Protein AF-0000000074023009 (afdb_homodimer)

Organism: NCBI:txid1655543

Sequence (234 aa):
MTGYLTTHVLDTARGCPAEGMQIDLFRTSGQDRTLLKTVTTNDDGRTDAQILPSDEFEIGTYELVFHAGEYLDRTGTPPESPRFLDIIPIRFGMSEAQHYHVPLLISPFSYSTYRGSMTGYLTTHVLDTARGCPAEGMQIDLFRTSGQDRTLLKTVTTNDDGRTDAQILPSDEFEIGTYELVFHAGEYLDRTGTPPESPRFLDIIPIRFGMSEAQHYHVPLLISPFSYSTYRGS

Structure (mmCIF, N/CA/C/O backbone):
data_AF-0000000074023009-model_v1
#
loop_
_entity.id
_entity.type
_entity.pdbx_description
1 polymer '5-hydroxyisourate hydrolase'
#
loop_
_atom_site.group_PDB
_atom_site.id
_atom_site.type_symbol
_atom_site.label_atom_id
_atom_site.label_alt_id
_atom_site.label_comp_id
_atom_site.label_asym_id
_atom_site.label_entity_id
_atom_site.label_seq_id
_atom_site.pdbx_PDB_ins_code
_atom_site.Cartn_x
_atom_site.Cartn_y
_atom_site.Cartn_z
_atom_site.occupancy
_atom_site.B_iso_or_equiv
_atom_site.auth_seq_id
_atom_site.auth_comp_id
_atom_site.auth_asym_id
_atom_site.auth_atom_id
_atom_site.pdbx_PDB_model_num
ATOM 1 N N . MET A 1 1 ? 6.547 26.25 9.25 1 69.25 1 MET A N 1
ATOM 2 C CA . MET A 1 1 ? 5.227 25.859 8.766 1 69.25 1 MET A CA 1
ATOM 3 C C . MET A 1 1 ? 4.648 24.734 9.617 1 69.25 1 MET A C 1
ATOM 5 O O . MET A 1 1 ? 5.395 23.984 10.25 1 69.25 1 MET A O 1
ATOM 9 N N . THR A 1 2 ? 3.432 24.75 10.031 1 89.94 2 THR A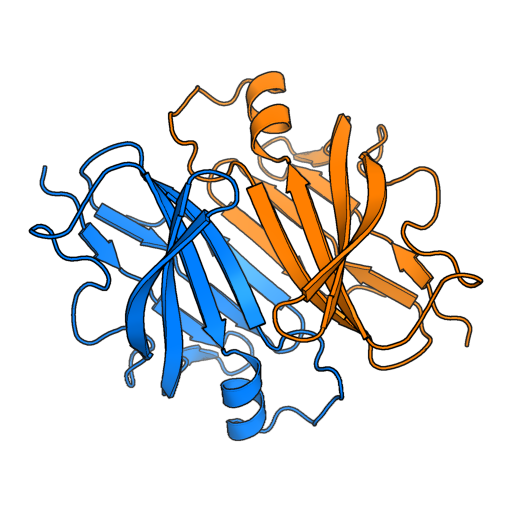 N 1
ATOM 10 C CA . THR A 1 2 ? 2.785 23.828 10.945 1 89.94 2 THR A CA 1
ATOM 11 C C . THR A 1 2 ? 2.422 22.531 10.234 1 89.94 2 THR A C 1
ATOM 13 O O . THR A 1 2 ? 1.978 22.547 9.086 1 89.94 2 THR A O 1
ATOM 16 N N . GLY A 1 3 ? 2.881 21.406 10.852 1 95.06 3 GLY A N 1
ATOM 17 C CA . GLY A 1 3 ? 2.635 20.094 10.25 1 95.06 3 GLY A CA 1
ATOM 18 C C . GLY A 1 3 ? 1.235 19.578 10.516 1 95.06 3 GLY A C 1
ATOM 19 O O . GLY A 1 3 ? 0.69 19.766 11.609 1 95.06 3 GLY A O 1
ATOM 20 N N . TYR A 1 4 ? 0.618 19.031 9.484 1 97.56 4 TYR A N 1
ATOM 21 C CA . TYR A 1 4 ? -0.635 18.297 9.648 1 97.56 4 TYR A CA 1
ATOM 22 C C . TYR A 1 4 ? -0.794 17.25 8.555 1 97.56 4 TYR A C 1
ATOM 24 O O . TYR A 1 4 ? -0.045 17.234 7.578 1 97.56 4 TYR A O 1
ATOM 32 N N . LEU A 1 5 ? -1.754 16.359 8.766 1 98.31 5 LEU A N 1
ATOM 33 C CA . LEU A 1 5 ? -1.963 15.242 7.852 1 98.31 5 LEU A CA 1
ATOM 34 C C . LEU A 1 5 ? -3.416 15.172 7.395 1 98.31 5 LEU A C 1
ATOM 36 O O . LEU A 1 5 ? -4.332 15.297 8.211 1 98.31 5 LEU A O 1
ATOM 40 N N . THR A 1 6 ? -3.617 15.023 6.074 1 98.31 6 THR A N 1
ATOM 41 C CA . THR A 1 6 ? -4.941 14.797 5.512 1 98.31 6 THR A CA 1
ATOM 42 C C . THR A 1 6 ? -4.922 13.625 4.535 1 98.31 6 THR A C 1
ATOM 44 O O . THR A 1 6 ? -3.854 13.141 4.16 1 98.31 6 THR A O 1
ATOM 47 N N . THR A 1 7 ? -6.086 13.156 4.23 1 98.38 7 THR A N 1
ATOM 48 C CA . THR A 1 7 ? -6.25 12.117 3.221 1 98.38 7 THR A CA 1
ATOM 49 C C . THR A 1 7 ? -7.512 12.359 2.396 1 98.38 7 THR A C 1
ATOM 51 O O . THR A 1 7 ? -8.32 13.227 2.73 1 98.38 7 THR A O 1
ATOM 54 N N . HIS A 1 8 ? -7.57 11.672 1.304 1 98.56 8 HIS A N 1
ATOM 55 C CA . HIS A 1 8 ? -8.68 11.641 0.359 1 98.56 8 HIS A CA 1
ATOM 56 C C . HIS A 1 8 ? -8.789 10.281 -0.327 1 98.56 8 HIS A C 1
ATOM 58 O O . HIS A 1 8 ? -7.785 9.75 -0.817 1 98.56 8 HIS A O 1
ATOM 64 N N . VAL A 1 9 ? -9.977 9.719 -0.249 1 98.88 9 VAL A N 1
ATOM 65 C CA . VAL A 1 9 ? -10.164 8.438 -0.923 1 98.88 9 VAL A CA 1
ATOM 66 C C . VAL A 1 9 ? -11.078 8.617 -2.129 1 98.88 9 VAL A C 1
ATOM 68 O O . VAL A 1 9 ? -12.219 9.07 -1.986 1 98.88 9 VAL A O 1
ATOM 71 N N . LEU A 1 10 ? -10.586 8.281 -3.27 1 98.88 10 LEU A N 1
ATOM 72 C CA . LEU A 1 10 ? -11.352 8.312 -4.508 1 98.88 10 LEU A CA 1
ATOM 73 C C . LEU A 1 10 ? -11.547 6.906 -5.066 1 98.88 10 LEU A C 1
ATOM 75 O O . LEU A 1 10 ? -10.586 6.152 -5.203 1 98.88 10 LEU A O 1
ATOM 79 N N . ASP A 1 11 ? -12.758 6.543 -5.344 1 98.75 11 ASP A N 1
ATOM 80 C CA . ASP A 1 11 ? -13.086 5.316 -6.062 1 98.75 11 ASP A CA 1
ATOM 81 C C . ASP A 1 11 ? -13.039 5.531 -7.57 1 98.75 11 ASP A C 1
ATOM 83 O O . ASP A 1 11 ? -13.977 6.062 -8.164 1 98.75 11 ASP A O 1
ATOM 87 N N . THR A 1 12 ? -12.008 5.078 -8.141 1 98.5 12 THR A N 1
ATOM 88 C CA . THR A 1 12 ? -11.773 5.371 -9.555 1 98.5 12 THR A CA 1
ATOM 89 C C . THR A 1 12 ? -12.625 4.465 -10.438 1 98.5 12 THR A C 1
ATOM 91 O O . THR A 1 12 ? -12.883 4.785 -11.602 1 98.5 12 THR A O 1
ATOM 94 N N . ALA A 1 13 ? -13.047 3.305 -9.977 1 97.75 13 ALA A N 1
ATOM 95 C CA . ALA A 1 13 ? -13.922 2.42 -10.727 1 97.75 13 ALA A CA 1
ATOM 96 C C . ALA A 1 13 ? -15.328 3.016 -10.859 1 97.75 13 ALA A C 1
ATOM 98 O O . ALA A 1 13 ? -15.992 2.844 -11.883 1 97.75 13 ALA A O 1
ATOM 99 N N . ARG A 1 14 ? -15.703 3.74 -9.875 1 97.5 14 ARG A N 1
ATOM 100 C CA . ARG A 1 14 ? -17.047 4.32 -9.859 1 97.5 14 ARG A CA 1
ATOM 101 C C . ARG A 1 14 ? -17 5.797 -10.234 1 97.5 14 ARG A C 1
ATOM 103 O O . ARG A 1 14 ? -18.047 6.418 -10.445 1 97.5 14 ARG A O 1
ATOM 110 N N . GLY A 1 15 ? -15.852 6.395 -10.266 1 98.12 15 GLY A N 1
ATOM 111 C CA . GLY A 1 15 ? -15.688 7.793 -10.633 1 98.12 15 GLY A CA 1
ATOM 112 C C . GLY A 1 15 ? -16.203 8.758 -9.578 1 98.12 15 GLY A C 1
ATOM 113 O O . GLY A 1 15 ? -16.734 9.812 -9.906 1 98.12 15 GLY A O 1
ATOM 114 N N . CYS A 1 16 ? -16 8.336 -8.297 1 98.56 16 CYS A N 1
ATOM 115 C CA . CYS A 1 16 ? -16.531 9.18 -7.234 1 98.56 16 CYS A CA 1
ATOM 116 C C . CYS A 1 16 ? -15.719 9.039 -5.957 1 98.56 16 CYS A C 1
ATOM 118 O O . CYS A 1 16 ? -14.938 8.094 -5.816 1 98.56 16 CYS A O 1
ATOM 120 N N . PRO A 1 17 ? -15.875 10.023 -4.992 1 98.75 17 PRO A N 1
ATOM 121 C CA . PRO A 1 17 ? -15.25 9.852 -3.678 1 98.75 17 PRO A CA 1
ATOM 122 C C . PRO A 1 17 ? -15.773 8.625 -2.932 1 98.75 17 PRO A C 1
ATOM 124 O O . PRO A 1 17 ? -16.938 8.258 -3.082 1 98.75 17 PRO A O 1
ATOM 127 N N . ALA A 1 18 ? -14.969 7.973 -2.221 1 98.81 18 ALA A N 1
ATOM 128 C CA . ALA A 1 18 ? -15.367 6.836 -1.396 1 98.81 18 ALA A CA 1
ATOM 129 C C . ALA A 1 18 ? -15.938 7.301 -0.058 1 98.81 18 ALA A C 1
ATOM 131 O O . ALA A 1 18 ? -15.188 7.594 0.874 1 98.81 18 ALA A O 1
ATOM 132 N N . GLU A 1 19 ? -17.188 7.367 0.068 1 98.56 19 GLU A N 1
ATOM 133 C CA . GLU A 1 19 ? -17.875 7.75 1.298 1 98.56 19 GLU A CA 1
ATOM 134 C C . GLU A 1 19 ? -18.016 6.566 2.248 1 98.56 19 GLU A C 1
ATOM 136 O O . GLU A 1 19 ? -18.344 5.457 1.823 1 98.56 19 GLU A O 1
ATOM 141 N N . GLY A 1 20 ? -17.734 6.781 3.494 1 98.5 20 GLY A N 1
ATOM 142 C CA . GLY A 1 20 ? -18.062 5.801 4.516 1 98.5 20 GLY A CA 1
ATOM 143 C C . GLY A 1 20 ? -16.969 4.762 4.719 1 98.5 20 GLY A C 1
ATOM 144 O O . GLY A 1 20 ? -17.25 3.662 5.211 1 98.5 20 GLY A O 1
ATOM 145 N N . MET A 1 21 ? -15.859 5.004 4.285 1 98.75 21 MET A N 1
ATOM 146 C CA . MET A 1 21 ? -14.758 4.074 4.523 1 98.75 21 MET A CA 1
ATOM 147 C C . MET A 1 21 ? -14.078 4.375 5.852 1 98.75 21 MET A C 1
ATOM 149 O O . MET A 1 21 ? -13.672 5.512 6.105 1 98.75 21 MET A O 1
ATOM 153 N N . GLN A 1 22 ? -13.914 3.389 6.664 1 98.81 22 GLN A N 1
ATOM 154 C CA . GLN A 1 22 ? -13.141 3.514 7.898 1 98.81 22 GLN A CA 1
ATOM 155 C C . GLN A 1 22 ? -11.641 3.564 7.605 1 98.81 22 GLN A C 1
ATOM 157 O O . GLN A 1 22 ? -11.141 2.816 6.762 1 98.81 22 GLN A O 1
ATOM 162 N N . ILE A 1 23 ? -10.953 4.438 8.32 1 98.81 23 ILE A N 1
ATOM 163 C CA . ILE A 1 23 ? -9.508 4.598 8.234 1 98.81 23 ILE A CA 1
ATOM 164 C C . ILE A 1 23 ? -8.914 4.668 9.641 1 98.81 23 ILE A C 1
ATOM 166 O O . ILE A 1 23 ? -9.406 5.414 10.492 1 98.81 23 ILE A O 1
ATOM 170 N N . ASP A 1 24 ? -7.91 3.906 9.898 1 98.75 24 ASP A N 1
ATOM 171 C CA . ASP A 1 24 ? -7.141 3.996 11.133 1 98.75 24 ASP A CA 1
ATOM 172 C C . ASP A 1 24 ? -5.773 4.629 10.891 1 98.75 24 ASP A C 1
ATOM 174 O O . ASP A 1 24 ? -5.102 4.301 9.906 1 98.75 24 ASP A O 1
ATOM 178 N N . LEU A 1 25 ? -5.414 5.508 11.742 1 98.69 25 LEU A N 1
ATOM 179 C CA . LEU A 1 25 ? -4.074 6.086 11.734 1 98.69 25 LEU A CA 1
ATOM 180 C C . LEU A 1 25 ? -3.23 5.523 12.875 1 98.69 25 LEU A C 1
ATOM 182 O O . LEU A 1 25 ? -3.623 5.605 14.039 1 98.69 25 LEU A O 1
ATOM 186 N N . PHE A 1 26 ? -2.107 4.98 12.5 1 98.5 26 PHE A N 1
ATOM 187 C CA . PHE A 1 26 ? -1.146 4.484 13.477 1 98.5 26 PHE A CA 1
ATOM 188 C C . PHE A 1 26 ? 0.152 5.277 13.406 1 98.5 26 PHE A C 1
ATOM 190 O O . PHE A 1 26 ? 0.547 5.746 12.336 1 98.5 26 PHE A O 1
ATOM 197 N N . ARG A 1 27 ? 0.766 5.445 14.5 1 98.19 27 ARG A N 1
ATOM 198 C CA . ARG A 1 27 ? 2.189 5.766 14.555 1 98.19 27 ARG A CA 1
ATOM 199 C C . ARG A 1 27 ? 3.027 4.504 14.742 1 98.19 27 ARG A C 1
ATOM 201 O O . ARG A 1 27 ? 2.664 3.621 15.523 1 98.19 27 ARG A O 1
ATOM 208 N N . THR A 1 28 ? 4.098 4.434 13.984 1 96.38 28 THR A N 1
ATOM 209 C CA . THR A 1 28 ? 4.898 3.219 14.047 1 96.38 28 THR A CA 1
ATOM 210 C C . THR A 1 28 ? 6.316 3.529 14.516 1 96.38 28 THR A C 1
ATOM 212 O O . THR A 1 28 ? 6.879 4.57 14.164 1 96.38 28 THR A O 1
ATOM 215 N N . SER A 1 29 ? 6.852 2.705 15.344 1 91.62 29 SER A N 1
ATOM 216 C CA . SER A 1 29 ? 8.242 2.697 15.773 1 91.62 29 SER A CA 1
ATOM 217 C C . SER A 1 29 ? 8.812 1.282 15.773 1 91.62 29 SER A C 1
ATOM 219 O O . SER A 1 29 ? 8.508 0.485 16.672 1 91.62 29 SER A O 1
ATOM 221 N N . GLY A 1 30 ? 9.586 1.029 14.805 1 81.12 30 GLY A N 1
ATOM 222 C CA . GLY A 1 30 ? 10.008 -0.355 14.656 1 81.12 30 GLY A CA 1
ATOM 223 C C . GLY A 1 30 ? 8.844 -1.31 14.461 1 81.12 30 GLY A C 1
ATOM 224 O O . GLY A 1 30 ? 8.055 -1.147 13.523 1 81.12 30 GLY A O 1
ATOM 225 N N . GLN A 1 31 ? 8.727 -2.238 15.359 1 80.38 31 GLN A N 1
ATOM 226 C CA . GLN A 1 31 ? 7.656 -3.227 15.273 1 80.38 31 GLN A CA 1
ATOM 227 C C . GLN A 1 31 ? 6.434 -2.791 16.078 1 80.38 31 GLN A C 1
ATOM 229 O O . GLN A 1 31 ? 5.371 -3.408 15.984 1 80.38 31 GLN A O 1
ATOM 234 N N . ASP A 1 32 ? 6.605 -1.697 16.766 1 91.81 32 ASP A N 1
ATOM 235 C CA . ASP A 1 32 ? 5.516 -1.214 17.609 1 91.81 32 ASP A CA 1
ATOM 236 C C . ASP A 1 32 ? 4.609 -0.255 16.844 1 91.81 32 ASP A C 1
ATOM 238 O O . ASP A 1 32 ? 5.086 0.521 16.016 1 91.81 32 ASP A O 1
ATOM 242 N N . ARG A 1 33 ? 3.379 -0.406 17.109 1 94.62 33 ARG A N 1
ATOM 243 C CA . ARG A 1 33 ? 2.395 0.5 16.516 1 94.62 33 ARG A CA 1
ATOM 244 C C . ARG A 1 33 ? 1.42 1.004 17.578 1 94.62 33 ARG A C 1
ATOM 246 O O . ARG A 1 33 ? 1.029 0.256 18.469 1 94.62 33 ARG A O 1
ATOM 253 N N . THR A 1 34 ? 1.062 2.299 17.469 1 97.06 34 THR A N 1
ATOM 254 C CA . THR A 1 34 ? 0.084 2.934 18.344 1 97.06 34 THR A CA 1
ATOM 255 C C . THR A 1 34 ? -1.056 3.543 17.531 1 97.06 34 THR A C 1
ATOM 257 O O . THR A 1 34 ? -0.818 4.332 16.609 1 97.06 34 THR A O 1
ATOM 260 N N . LEU A 1 35 ? -2.285 3.166 17.891 1 98 35 LEU A N 1
ATOM 261 C CA . LEU A 1 35 ? -3.455 3.758 17.25 1 98 35 LEU A CA 1
ATOM 262 C C . LEU A 1 35 ? -3.668 5.191 17.734 1 98 35 LEU A C 1
ATOM 264 O O . LEU A 1 35 ? -3.781 5.438 18.938 1 98 35 LEU A O 1
ATOM 268 N N . LEU A 1 36 ? -3.723 6.094 16.828 1 97.81 36 LEU A N 1
ATOM 269 C CA . LEU A 1 36 ? -3.904 7.496 17.188 1 97.81 36 LEU A CA 1
ATOM 270 C C . LEU A 1 36 ? -5.355 7.926 16.984 1 97.81 36 LEU A C 1
ATOM 272 O O . LEU A 1 36 ? -5.898 8.68 17.797 1 97.81 36 LEU A O 1
ATOM 276 N N . LYS A 1 37 ? -5.836 7.484 15.844 1 97.38 37 LYS A N 1
ATOM 277 C CA . LYS A 1 37 ? -7.152 7.973 15.453 1 97.38 37 LYS A CA 1
ATOM 278 C C . LYS A 1 37 ? -7.852 6.984 14.523 1 97.38 37 LYS A C 1
ATOM 280 O O . LYS A 1 37 ? -7.199 6.297 13.734 1 97.38 37 LYS A O 1
ATOM 285 N N . THR A 1 38 ? -9.156 6.824 14.633 1 98.5 38 THR A N 1
ATOM 286 C CA . THR A 1 38 ? -10.031 6.176 13.664 1 98.5 38 THR A CA 1
ATOM 287 C C . THR A 1 38 ? -11.047 7.168 13.102 1 98.5 38 THR A C 1
ATOM 289 O O . THR A 1 38 ? -11.703 7.887 13.859 1 98.5 38 THR A O 1
ATOM 292 N N . VAL A 1 39 ? -11.117 7.242 11.812 1 98.44 39 VAL A N 1
ATOM 293 C CA . VAL A 1 39 ? -12.023 8.18 11.164 1 98.44 39 VAL A CA 1
ATOM 294 C C . VAL A 1 39 ? -12.805 7.473 10.055 1 98.44 39 VAL A C 1
ATOM 296 O O . VAL A 1 39 ? -12.531 6.312 9.742 1 98.44 39 VAL A O 1
ATOM 299 N N . THR A 1 40 ? -13.797 8.125 9.5 1 98.62 40 THR A N 1
ATOM 300 C CA . THR A 1 40 ? -14.586 7.664 8.359 1 98.62 40 THR A CA 1
ATOM 301 C C . THR A 1 40 ? -14.695 8.75 7.297 1 98.62 40 THR A C 1
ATOM 303 O O . THR A 1 40 ? -14.906 9.922 7.617 1 98.62 40 THR A O 1
ATOM 306 N N . THR A 1 41 ? -14.516 8.367 6.062 1 98.75 41 THR A N 1
ATOM 307 C CA . THR A 1 41 ? -14.594 9.352 4.988 1 98.75 41 THR A CA 1
ATOM 308 C C . THR A 1 41 ? -16.016 9.875 4.84 1 98.75 41 THR A C 1
ATOM 310 O O . THR A 1 41 ? -16.984 9.125 4.98 1 98.75 41 THR A O 1
ATOM 313 N N . ASN A 1 42 ? -16.125 11.172 4.551 1 98.56 42 ASN A N 1
ATOM 314 C CA . ASN A 1 42 ? -17.422 11.797 4.301 1 98.56 42 ASN A CA 1
ATOM 315 C C . ASN A 1 42 ? -17.812 11.703 2.828 1 98.56 42 ASN A C 1
ATOM 317 O O . ASN A 1 42 ? -17.25 10.906 2.08 1 98.56 42 ASN A O 1
ATOM 321 N N . ASP A 1 43 ? -18.797 12.461 2.4 1 98.06 43 ASP A N 1
ATOM 322 C CA . ASP A 1 43 ? -19.344 12.344 1.053 1 98.06 43 ASP A CA 1
ATOM 323 C C . ASP A 1 43 ? -18.375 12.914 0.017 1 98.06 43 ASP A C 1
ATOM 325 O O . ASP A 1 43 ? -18.578 12.734 -1.188 1 98.06 43 ASP A O 1
ATOM 329 N N . ASP A 1 44 ? -17.312 13.57 0.457 1 98.31 44 ASP A N 1
ATOM 330 C CA . ASP A 1 44 ? -16.25 14.039 -0.429 1 98.31 44 ASP A CA 1
ATOM 331 C C . ASP A 1 44 ? -15.055 13.094 -0.396 1 98.31 44 ASP A C 1
ATOM 333 O O . ASP A 1 44 ? -13.969 13.453 -0.85 1 98.31 44 ASP A O 1
ATOM 337 N N . GLY A 1 45 ? -15.211 11.953 0.242 1 98.69 45 GLY A N 1
ATOM 338 C CA . GLY A 1 45 ? -14.109 11.016 0.357 1 98.69 45 GLY A CA 1
ATOM 339 C C . GLY A 1 45 ? -12.992 11.516 1.258 1 98.69 45 GLY A C 1
ATOM 340 O O . GLY A 1 45 ? -11.867 11 1.209 1 98.69 45 GLY A O 1
ATOM 341 N N . ARG A 1 46 ? -13.25 12.57 1.965 1 98.44 46 ARG A N 1
ATOM 342 C CA . ARG A 1 46 ? -12.312 13.164 2.91 1 98.44 46 ARG A CA 1
ATOM 343 C C . ARG A 1 46 ? -12.766 12.938 4.348 1 98.44 46 ARG A C 1
ATOM 345 O O . ARG A 1 46 ? -13.766 12.266 4.59 1 98.44 46 ARG A O 1
ATOM 352 N N . THR A 1 47 ? -11.938 13.344 5.27 1 97.31 47 THR A N 1
ATOM 353 C CA . THR A 1 47 ? -12.344 13.375 6.668 1 97.31 47 THR A CA 1
ATOM 354 C C . THR A 1 47 ? -12.781 14.781 7.07 1 97.31 47 THR A C 1
ATOM 356 O O . THR A 1 47 ? -12.32 15.773 6.496 1 97.31 47 THR A O 1
ATOM 359 N N . ASP A 1 48 ? -13.633 14.852 8.086 1 95.5 48 ASP A N 1
ATOM 360 C CA . ASP A 1 48 ? -14.234 16.125 8.461 1 95.5 48 ASP A CA 1
ATOM 361 C C . ASP A 1 48 ? -13.188 17.078 9.062 1 95.5 48 ASP A C 1
ATOM 363 O O . ASP A 1 48 ? -13.391 18.281 9.102 1 95.5 48 ASP A O 1
ATOM 367 N N . ALA A 1 49 ? -12.18 16.531 9.586 1 94.75 49 ALA A N 1
ATOM 368 C CA . ALA A 1 49 ? -11.047 17.281 10.133 1 94.75 49 ALA A CA 1
ATOM 369 C C . ALA A 1 49 ? -9.719 16.625 9.727 1 94.75 49 ALA A C 1
ATOM 371 O O . ALA A 1 49 ? -9.695 15.516 9.211 1 94.75 49 ALA A O 1
ATOM 372 N N . GLN A 1 50 ? -8.688 17.438 9.898 1 95.44 50 GLN A N 1
ATOM 373 C CA . GLN A 1 50 ? -7.363 16.859 9.695 1 95.44 50 GLN A CA 1
ATOM 374 C C . GLN A 1 50 ? -7.203 15.562 10.492 1 95.44 50 GLN A C 1
ATOM 376 O O . GLN A 1 50 ? -7.566 15.508 11.672 1 95.44 50 GLN A O 1
ATOM 381 N N . ILE A 1 51 ? -6.668 14.57 9.805 1 96.31 51 ILE A N 1
ATOM 382 C CA . ILE A 1 51 ? -6.492 13.289 10.477 1 96.31 51 ILE A CA 1
ATOM 383 C C . ILE A 1 51 ? -5.508 13.438 11.633 1 96.31 51 ILE A C 1
ATOM 385 O O . ILE A 1 51 ? -5.699 12.852 12.703 1 96.31 51 ILE A O 1
ATOM 389 N N . LEU A 1 52 ? -4.469 14.117 11.344 1 97 52 LEU A N 1
ATOM 390 C CA . LEU A 1 52 ? -3.502 14.531 12.352 1 97 52 LEU A CA 1
ATOM 391 C C . LEU A 1 52 ? -3.334 16.047 12.352 1 97 52 LEU A C 1
ATOM 393 O O . LEU A 1 52 ? -2.557 16.594 11.562 1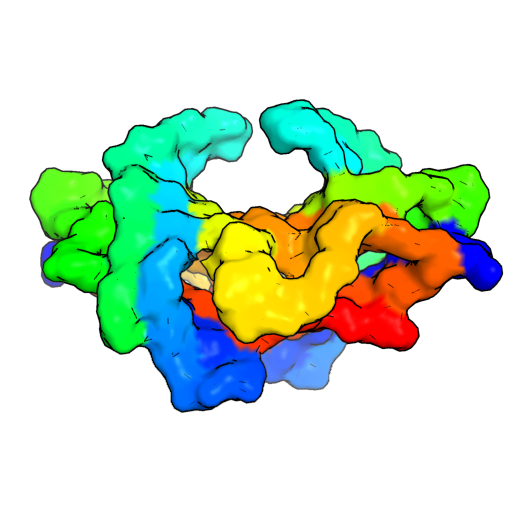 97 52 LEU A O 1
ATOM 397 N N . PRO A 1 53 ? -4.035 16.734 13.297 1 96.5 53 PRO A N 1
ATOM 398 C CA . PRO A 1 53 ? -3.965 18.203 13.328 1 96.5 53 PRO A CA 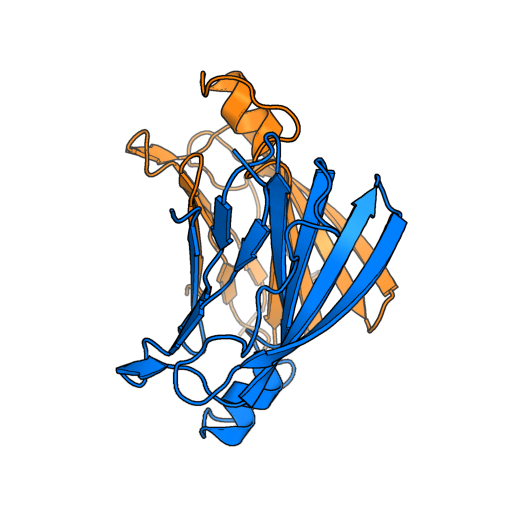1
ATOM 399 C C . PRO A 1 53 ? -2.625 18.719 13.852 1 96.5 53 PRO A C 1
ATOM 401 O O . PRO A 1 53 ? -1.837 17.938 14.406 1 96.5 53 PRO A O 1
ATOM 404 N N . SER A 1 54 ? -2.449 19.953 13.664 1 95.62 54 SER A N 1
ATOM 405 C CA . SER A 1 54 ? -1.164 20.594 13.93 1 95.62 54 SER A CA 1
ATOM 406 C C . SER A 1 54 ? -0.741 20.391 15.383 1 95.62 54 SER A C 1
ATOM 408 O O . SER A 1 54 ? 0.445 20.219 15.672 1 95.62 54 SER A O 1
ATOM 410 N N . ASP A 1 55 ? -1.622 20.453 16.25 1 95.25 55 ASP A N 1
ATOM 411 C CA . ASP A 1 55 ? -1.293 20.406 17.672 1 95.25 55 ASP A CA 1
ATOM 412 C C . ASP A 1 55 ? -0.958 18.984 18.109 1 95.25 55 ASP A C 1
ATOM 414 O O . ASP A 1 55 ? -0.44 18.766 19.219 1 95.25 55 ASP A O 1
ATOM 418 N N . GLU A 1 56 ? -1.188 17.984 17.281 1 96 56 GLU A N 1
ATOM 419 C CA . GLU A 1 56 ? -0.882 16.594 17.578 1 96 56 GLU A CA 1
ATOM 420 C C . GLU A 1 56 ? 0.216 16.062 16.656 1 96 56 GLU A C 1
ATOM 422 O O . GLU A 1 56 ? 0.687 14.938 16.828 1 96 56 GLU A O 1
ATOM 427 N N . PHE A 1 57 ? 0.562 16.891 15.727 1 96.69 57 PHE A N 1
ATOM 428 C CA . PHE A 1 57 ? 1.5 16.469 14.695 1 96.69 57 PHE A CA 1
ATOM 429 C C . PHE A 1 57 ? 2.889 16.25 15.281 1 96.69 57 PHE A C 1
ATOM 431 O O . PHE A 1 57 ? 3.373 17.062 16.062 1 96.69 57 PHE A O 1
ATOM 438 N N . GLU A 1 58 ? 3.566 15.156 14.906 1 96.56 58 GLU A N 1
ATOM 439 C CA . GLU A 1 58 ? 4.961 14.844 15.203 1 96.56 58 GLU A CA 1
ATOM 440 C C . GLU A 1 58 ? 5.652 14.203 14.008 1 96.56 58 GLU A C 1
ATOM 442 O O . GLU A 1 58 ? 5.051 13.398 13.289 1 96.56 58 GLU A O 1
ATOM 447 N N . ILE A 1 59 ? 6.848 14.602 13.828 1 97.38 59 ILE A N 1
ATOM 448 C CA . ILE A 1 59 ? 7.699 13.914 12.859 1 97.38 59 ILE A CA 1
ATOM 449 C C . ILE A 1 59 ? 7.777 12.43 13.211 1 97.38 59 ILE A C 1
ATOM 451 O O . ILE A 1 59 ? 7.895 12.07 14.391 1 97.38 59 ILE A O 1
ATOM 455 N N . GLY A 1 60 ? 7.707 11.547 12.203 1 97.69 60 GLY A N 1
ATOM 456 C CA . GLY A 1 60 ? 7.766 10.125 12.477 1 97.69 60 GLY A CA 1
ATOM 457 C C . GLY A 1 60 ? 7.215 9.273 11.344 1 97.69 60 GLY A C 1
ATOM 458 O O . GLY A 1 60 ? 7.004 9.773 10.234 1 97.69 60 GLY A O 1
ATOM 459 N N . THR A 1 61 ? 7.148 8.008 11.547 1 98.5 61 THR A N 1
ATOM 460 C CA . THR A 1 61 ? 6.578 7.051 10.602 1 98.5 61 THR A CA 1
ATOM 461 C C . THR A 1 61 ? 5.152 6.688 11 1 98.5 61 THR A C 1
ATOM 463 O O . THR A 1 61 ? 4.867 6.453 12.172 1 98.5 61 T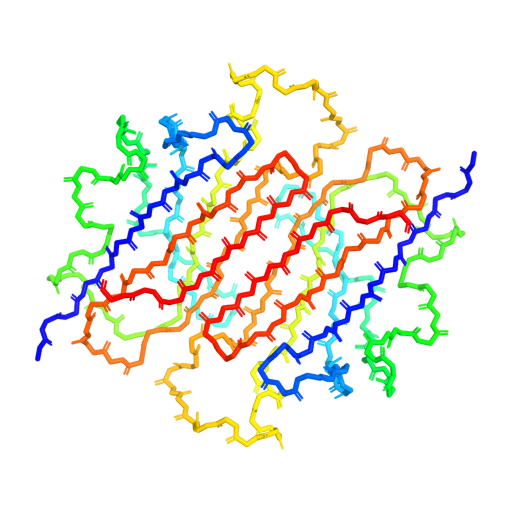HR A O 1
ATOM 466 N N . TYR A 1 62 ? 4.301 6.688 10.016 1 98.56 62 TYR A N 1
ATOM 467 C CA . TYR A 1 62 ? 2.873 6.477 10.219 1 98.56 62 TYR A CA 1
ATOM 468 C C . TYR A 1 62 ? 2.33 5.434 9.25 1 98.56 62 TYR A C 1
ATOM 470 O O . TYR A 1 62 ? 3.006 5.062 8.289 1 98.56 62 TYR A O 1
ATOM 478 N N . GLU A 1 63 ? 1.18 4.965 9.602 1 98.56 63 GLU A N 1
ATOM 479 C CA . GLU A 1 63 ? 0.439 4.07 8.719 1 98.56 63 GLU A CA 1
ATOM 480 C C . GLU A 1 63 ? -1.046 4.422 8.695 1 98.56 63 GLU A C 1
ATOM 482 O O . GLU A 1 63 ? -1.67 4.578 9.742 1 98.56 63 GLU A O 1
ATOM 487 N N . LEU A 1 64 ? -1.535 4.691 7.535 1 98.75 64 LEU A N 1
ATOM 488 C CA . LEU A 1 64 ? -2.979 4.699 7.32 1 98.75 64 LEU A CA 1
ATOM 489 C C . LEU A 1 64 ? -3.475 3.312 6.918 1 98.75 64 LEU A C 1
ATOM 491 O O . LEU A 1 64 ? -2.951 2.709 5.977 1 98.75 64 LEU A O 1
ATOM 495 N N . VAL A 1 65 ? -4.457 2.818 7.613 1 98.56 65 VAL A N 1
ATOM 496 C CA . VAL A 1 65 ? -5.074 1.538 7.285 1 98.56 65 VAL A CA 1
ATOM 497 C C . VAL A 1 65 ? -6.504 1.764 6.797 1 98.56 65 VAL A C 1
ATOM 499 O O . VAL A 1 65 ? -7.383 2.129 7.582 1 98.56 65 VAL A O 1
ATOM 502 N N . PHE A 1 66 ? -6.688 1.542 5.535 1 98.88 66 PHE A N 1
ATOM 503 C CA . PHE A 1 66 ? -7.992 1.725 4.906 1 98.88 66 PHE A CA 1
ATOM 504 C C . PHE A 1 66 ? -8.789 0.424 4.922 1 98.88 66 PHE A C 1
ATOM 506 O O . PHE A 1 66 ? -8.305 -0.608 4.449 1 98.88 66 PHE A O 1
ATOM 513 N N . HIS A 1 67 ? -9.945 0.462 5.445 1 98.62 67 HIS A N 1
ATOM 514 C CA . HIS A 1 67 ? -10.828 -0.699 5.438 1 98.62 67 HIS A CA 1
ATOM 515 C C . HIS A 1 67 ? -11.617 -0.783 4.137 1 98.62 67 HIS A C 1
ATOM 517 O O . HIS A 1 67 ? -12.828 -0.572 4.129 1 98.62 67 HIS A O 1
ATOM 523 N N . ALA A 1 68 ? -10.992 -1.186 3.102 1 98.69 68 ALA A N 1
ATOM 524 C CA . ALA A 1 68 ? -11.5 -1.16 1.732 1 98.69 68 ALA A CA 1
ATOM 525 C C . ALA A 1 68 ? -12.578 -2.215 1.528 1 98.69 68 ALA A C 1
ATOM 527 O O . ALA A 1 68 ? -13.547 -1.988 0.798 1 98.69 68 ALA A O 1
ATOM 528 N N . GLY A 1 69 ? -12.367 -3.338 2.139 1 98.12 69 GLY A N 1
ATOM 529 C CA . GLY A 1 69 ? -13.289 -4.445 1.941 1 98.12 69 GLY A CA 1
ATOM 530 C C . GLY A 1 69 ? -14.719 -4.098 2.295 1 98.12 69 GLY A C 1
ATOM 531 O O . GLY A 1 69 ? -15.641 -4.383 1.527 1 98.12 69 GLY A O 1
ATOM 532 N N . GLU A 1 70 ? -14.875 -3.547 3.451 1 97.44 70 GLU A N 1
ATOM 533 C CA . GLU A 1 70 ? -16.219 -3.154 3.885 1 97.44 70 GLU A CA 1
ATOM 534 C C . GLU A 1 70 ? -16.859 -2.189 2.891 1 97.44 70 GLU A C 1
ATOM 536 O O . GLU A 1 70 ? -18.047 -2.305 2.586 1 97.44 70 GLU A O 1
ATOM 541 N N . TYR A 1 71 ? -16.094 -1.272 2.426 1 98.44 71 TYR A N 1
ATOM 542 C CA . TYR A 1 71 ? -16.562 -0.302 1.447 1 98.44 71 TYR A CA 1
ATOM 543 C C . TYR A 1 71 ? -16.953 -0.987 0.142 1 98.44 71 TYR A C 1
ATOM 545 O O . TYR A 1 71 ? -18.016 -0.724 -0.414 1 98.44 71 TYR A O 1
ATOM 553 N N . LEU A 1 72 ? -16.109 -1.859 -0.35 1 98.12 72 LEU A N 1
ATOM 554 C CA . LEU A 1 72 ? -16.359 -2.561 -1.607 1 98.12 72 LEU A CA 1
ATOM 555 C C . LEU A 1 72 ? -17.578 -3.457 -1.504 1 98.12 72 LEU A C 1
ATOM 557 O O . LEU A 1 72 ? -18.344 -3.582 -2.463 1 98.12 72 LEU A O 1
ATOM 561 N N . ASP A 1 73 ? -17.766 -4.086 -0.349 1 97 73 ASP A N 1
ATOM 562 C CA . ASP A 1 73 ? -18.969 -4.867 -0.117 1 97 73 ASP A CA 1
ATOM 563 C C . ASP A 1 73 ? -20.219 -3.99 -0.224 1 97 73 ASP A C 1
ATOM 565 O O . ASP A 1 73 ? -21.188 -4.355 -0.896 1 97 73 ASP A O 1
ATOM 569 N N . ARG A 1 74 ? -20.141 -2.865 0.358 1 96.75 74 ARG A N 1
ATOM 570 C CA . ARG A 1 74 ? -21.297 -1.97 0.422 1 96.75 74 ARG A CA 1
ATOM 571 C C . ARG A 1 74 ? -21.625 -1.395 -0.953 1 96.75 74 ARG A C 1
ATOM 573 O O . ARG A 1 74 ? -22.781 -1.124 -1.261 1 96.75 74 ARG A O 1
ATOM 580 N N . THR A 1 75 ? -20.609 -1.29 -1.781 1 95.81 75 THR A N 1
ATOM 581 C CA . THR A 1 75 ? -20.828 -0.604 -3.051 1 95.81 75 THR A CA 1
ATOM 582 C C . THR A 1 75 ? -21.031 -1.608 -4.184 1 95.81 75 THR A C 1
ATOM 584 O O . THR A 1 75 ? -21.031 -1.235 -5.355 1 95.81 75 THR A O 1
ATOM 587 N N . GLY A 1 76 ? -21.047 -2.877 -3.893 1 94.19 76 GLY A N 1
ATOM 588 C CA . GLY A 1 76 ? -21.594 -3.842 -4.84 1 94.19 76 GLY A CA 1
ATOM 589 C C . GLY A 1 76 ? -20.516 -4.684 -5.504 1 94.19 76 GLY A C 1
ATOM 590 O O . GLY A 1 76 ? -20.797 -5.445 -6.43 1 94.19 76 GLY A O 1
ATOM 591 N N . THR A 1 77 ? -19.297 -4.523 -5.133 1 93.56 77 THR A N 1
ATOM 592 C CA . THR A 1 77 ? -18.281 -5.422 -5.645 1 93.56 77 THR A CA 1
ATOM 593 C C . THR A 1 77 ? -18.578 -6.867 -5.246 1 93.56 77 THR A C 1
ATOM 595 O O . THR A 1 77 ? -18.859 -7.148 -4.082 1 93.56 77 THR A O 1
ATOM 598 N N . PRO A 1 78 ? -18.531 -7.73 -6.234 1 94.88 78 PRO A N 1
ATOM 599 C CA . PRO A 1 78 ? -18.844 -9.125 -5.906 1 94.88 78 PRO A CA 1
ATOM 600 C C . PRO A 1 78 ? -17.969 -9.664 -4.77 1 94.88 78 PRO A C 1
ATOM 602 O O . PRO A 1 78 ? -16.781 -9.367 -4.699 1 94.88 78 PRO A O 1
ATOM 605 N N . PRO A 1 79 ? -18.594 -10.438 -4 1 91.5 79 PRO A N 1
ATOM 606 C CA . PRO A 1 79 ? -17.859 -10.945 -2.838 1 91.5 79 PRO A CA 1
ATOM 607 C C . PRO A 1 79 ? -16.734 -11.898 -3.223 1 91.5 79 PRO A C 1
ATOM 609 O O . PRO A 1 79 ? -16.844 -12.617 -4.219 1 91.5 79 PRO A O 1
ATOM 612 N N . GLU A 1 80 ? -15.758 -11.844 -2.561 1 94.56 80 GLU A N 1
ATOM 613 C CA . GLU A 1 80 ? -14.578 -12.703 -2.611 1 94.56 80 GLU A CA 1
ATOM 614 C C . GLU A 1 80 ? -14 -12.93 -1.218 1 94.56 80 GLU A C 1
ATOM 616 O O . GLU A 1 80 ? -13.953 -12.008 -0.401 1 94.56 80 GLU A O 1
ATOM 621 N N . SER A 1 81 ? -13.609 -14.219 -0.976 1 96.06 81 SER A N 1
ATOM 622 C CA . SER A 1 81 ? -13.07 -14.516 0.347 1 96.06 81 SER A CA 1
ATOM 623 C C . SER A 1 81 ? -11.852 -15.43 0.256 1 96.06 81 SER A C 1
ATOM 625 O O . SER A 1 81 ? -11.961 -16.578 -0.193 1 96.06 81 SER A O 1
ATOM 627 N N . PRO A 1 82 ? -10.742 -14.906 0.843 1 97.38 82 PRO A N 1
ATOM 628 C CA . PRO A 1 82 ? -10.547 -13.5 1.214 1 97.38 82 PRO A CA 1
ATOM 629 C C . PRO A 1 82 ? -10.602 -12.562 0.011 1 97.38 82 PRO A C 1
ATOM 631 O O . PRO A 1 82 ? -10.25 -12.953 -1.103 1 97.38 82 PRO A O 1
ATOM 634 N N . ARG A 1 83 ? -11.016 -11.359 0.232 1 97.5 83 ARG A N 1
ATOM 635 C CA . ARG A 1 83 ? -11.031 -10.32 -0.796 1 97.5 83 ARG A CA 1
ATOM 636 C C . ARG A 1 83 ? -9.609 -9.875 -1.14 1 97.5 83 ARG A C 1
ATOM 638 O O . ARG A 1 83 ? -8.781 -9.688 -0.248 1 97.5 83 ARG A O 1
ATOM 645 N N . PHE A 1 84 ? -9.375 -9.656 -2.443 1 98.38 84 PHE A N 1
ATOM 646 C CA . PHE A 1 84 ? -8.039 -9.219 -2.855 1 98.38 84 PHE A CA 1
ATOM 647 C C . PHE A 1 84 ? -7.637 -7.953 -2.119 1 98.38 84 PHE A C 1
ATOM 649 O O . PHE A 1 84 ? -6.531 -7.867 -1.578 1 98.38 84 PHE A O 1
ATOM 656 N N . LEU A 1 85 ? -8.492 -6.961 -2.1 1 98.62 85 LEU A N 1
ATOM 657 C CA . LEU A 1 85 ? -8.258 -5.754 -1.316 1 98.62 85 LEU A CA 1
ATOM 658 C C . LEU A 1 85 ? -9.266 -5.637 -0.183 1 98.62 85 LEU A C 1
ATOM 660 O O . LEU A 1 85 ? -10.398 -5.184 -0.397 1 98.62 85 LEU A O 1
ATOM 664 N N . ASP A 1 86 ? -8.898 -6.078 0.973 1 98.19 86 ASP A N 1
ATOM 665 C CA . ASP A 1 86 ? -9.711 -5.984 2.182 1 98.19 86 ASP A CA 1
ATOM 666 C C . ASP A 1 86 ? -9.203 -4.871 3.098 1 98.19 86 ASP A C 1
ATOM 668 O O . ASP A 1 86 ? -9.906 -3.885 3.328 1 98.19 86 ASP A O 1
ATOM 672 N N . ILE A 1 87 ? -7.984 -4.973 3.545 1 98.38 87 ILE A N 1
ATOM 673 C CA . ILE A 1 87 ? -7.273 -3.977 4.336 1 98.38 87 ILE A CA 1
ATOM 674 C C . ILE A 1 87 ? -6.078 -3.445 3.545 1 98.38 87 ILE A C 1
ATOM 676 O O . ILE A 1 87 ? -5.297 -4.223 2.994 1 98.38 87 ILE A O 1
ATOM 680 N N . ILE A 1 88 ? -6.008 -2.135 3.418 1 98.75 88 ILE A N 1
ATOM 681 C CA . ILE A 1 88 ? -4.922 -1.509 2.676 1 98.75 88 ILE A CA 1
ATOM 682 C C . ILE A 1 88 ? -4.074 -0.657 3.619 1 98.75 88 ILE A C 1
ATOM 684 O O . ILE A 1 88 ? -4.473 0.449 3.992 1 98.75 88 ILE A O 1
ATOM 688 N N . PRO A 1 89 ? -2.967 -1.138 4.023 1 98.5 89 PRO A N 1
ATOM 689 C CA . PRO A 1 89 ? -2.029 -0.303 4.777 1 98.5 89 PRO A CA 1
ATOM 690 C C . PRO A 1 89 ? -1.161 0.573 3.877 1 98.5 89 PRO A C 1
ATOM 692 O O . PRO A 1 89 ? -0.612 0.091 2.883 1 98.5 89 PRO A O 1
ATOM 695 N N . ILE A 1 90 ? -1.072 1.822 4.16 1 98.81 90 ILE A N 1
ATOM 696 C CA . ILE A 1 90 ? -0.137 2.756 3.543 1 98.81 90 ILE A CA 1
ATOM 697 C C . ILE A 1 90 ? 0.794 3.332 4.609 1 98.81 90 ILE A C 1
ATOM 699 O O . ILE A 1 90 ? 0.362 4.105 5.469 1 98.81 90 ILE A O 1
ATOM 703 N N . ARG A 1 91 ? 2.047 2.965 4.539 1 98.56 91 ARG A N 1
ATOM 704 C CA . ARG A 1 91 ? 3.047 3.453 5.48 1 98.56 91 ARG A CA 1
ATOM 705 C C . ARG A 1 91 ? 3.893 4.559 4.859 1 98.56 91 ARG A C 1
ATOM 707 O O . ARG A 1 91 ? 4.258 4.48 3.682 1 98.56 91 ARG A O 1
ATOM 714 N N . PHE A 1 92 ? 4.156 5.531 5.645 1 98.62 92 PHE A N 1
ATOM 715 C CA . PHE A 1 92 ? 4.906 6.664 5.117 1 98.62 92 PHE A CA 1
ATOM 716 C C . PHE A 1 92 ? 5.605 7.418 6.242 1 98.62 92 PHE A C 1
ATOM 718 O O . PHE A 1 92 ? 5.16 7.383 7.391 1 98.62 92 PHE A O 1
ATOM 725 N N . GLY A 1 93 ? 6.637 8.086 5.879 1 98.06 93 GLY A N 1
ATOM 726 C CA . GLY A 1 93 ? 7.359 8.938 6.812 1 98.06 93 GLY A CA 1
ATOM 727 C C . GLY A 1 93 ? 7.023 10.406 6.664 1 98.06 93 GLY A C 1
ATOM 728 O O . GLY A 1 93 ? 6.828 10.898 5.547 1 98.06 93 GLY A O 1
ATOM 729 N N . MET A 1 94 ? 6.934 11.078 7.715 1 97.69 94 MET A N 1
ATOM 730 C CA . MET A 1 94 ? 6.852 12.539 7.77 1 97.69 94 MET A CA 1
ATOM 731 C C . MET A 1 94 ? 8.109 13.133 8.406 1 97.69 94 MET A C 1
ATOM 733 O O . MET A 1 94 ? 8.328 12.984 9.609 1 97.69 94 MET A O 1
ATOM 737 N N . SER A 1 95 ? 8.875 13.812 7.559 1 97.31 95 SER A N 1
ATOM 738 C CA . SER A 1 95 ? 10.211 14.188 8.008 1 97.31 95 SER A CA 1
ATOM 739 C C . SER A 1 95 ? 10.273 15.664 8.383 1 97.31 95 SER A C 1
ATOM 741 O O . SER A 1 95 ? 11.258 16.125 8.961 1 97.31 95 SER A O 1
ATOM 743 N N . GLU A 1 96 ? 9.297 16.406 8.023 1 96.44 96 GLU A N 1
ATOM 744 C CA . GLU A 1 96 ? 9.211 17.844 8.328 1 96.44 96 GLU A CA 1
ATOM 745 C C . GLU A 1 96 ? 7.809 18.219 8.789 1 96.44 96 GLU A C 1
ATOM 747 O O . GLU A 1 96 ? 6.832 17.547 8.445 1 96.44 96 GLU A O 1
ATOM 752 N N . ALA A 1 97 ? 7.801 19.25 9.594 1 95.62 97 ALA A N 1
ATOM 753 C CA . ALA A 1 97 ? 6.504 19.766 10.008 1 95.62 97 ALA A CA 1
ATOM 754 C C . ALA A 1 97 ? 5.84 20.547 8.883 1 95.62 97 ALA A C 1
ATOM 756 O O . ALA A 1 97 ? 5.805 21.781 8.906 1 95.62 97 ALA A O 1
ATOM 757 N N . GLN A 1 98 ? 5.297 19.906 7.949 1 96.06 98 GLN A N 1
ATOM 758 C CA . GLN A 1 98 ? 4.582 20.484 6.816 1 96.06 98 GLN A CA 1
ATOM 759 C C . GLN A 1 98 ? 3.279 19.734 6.547 1 96.06 98 GLN A C 1
ATOM 761 O O . GLN A 1 98 ? 2.928 18.812 7.281 1 96.06 98 GLN A O 1
ATOM 766 N N . HIS A 1 99 ? 2.561 20.188 5.637 1 96.62 99 HIS A N 1
ATOM 767 C CA . HIS A 1 99 ? 1.332 19.5 5.254 1 96.62 99 HIS A CA 1
ATOM 768 C C . HIS A 1 99 ? 1.636 18.219 4.465 1 96.62 99 HIS A C 1
ATOM 770 O O . HIS A 1 99 ? 2.338 18.266 3.451 1 96.62 99 HIS A O 1
ATOM 776 N N . TYR A 1 100 ? 1.123 17.141 4.906 1 97.94 100 TYR A N 1
ATOM 777 C CA . TYR A 1 100 ? 1.14 15.883 4.18 1 97.94 100 TYR A CA 1
ATOM 778 C C . TYR A 1 100 ? -0.265 15.492 3.738 1 97.94 100 TYR A C 1
ATOM 780 O O . TYR A 1 100 ? -1.188 15.438 4.555 1 97.94 100 TYR A O 1
ATOM 788 N N . HIS A 1 101 ? -0.457 15.32 2.451 1 98.38 101 HIS A N 1
ATOM 789 C 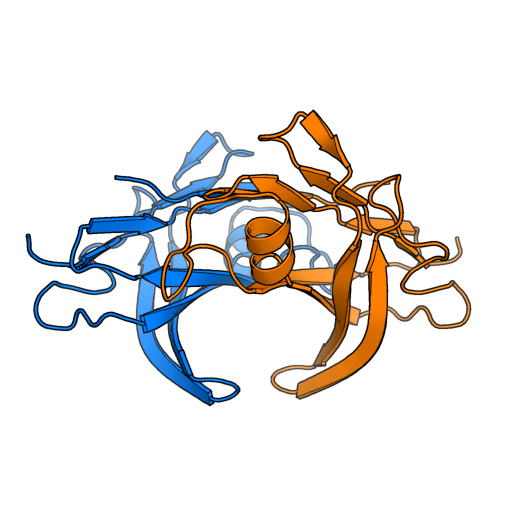CA . HIS A 1 101 ? -1.653 14.711 1.883 1 98.38 101 HIS A CA 1
ATOM 790 C C . HIS A 1 101 ? -1.35 13.328 1.308 1 98.38 101 HIS A C 1
ATOM 792 O O . HIS A 1 101 ? -0.538 13.203 0.389 1 98.38 101 HIS A O 1
ATOM 798 N N . VAL A 1 102 ? -1.914 12.281 1.892 1 98.81 102 VAL A N 1
ATOM 799 C CA . VAL A 1 102 ? -1.676 10.906 1.465 1 98.81 102 VAL A CA 1
ATOM 800 C C . VAL A 1 102 ? -2.992 10.258 1.036 1 98.81 102 VAL A C 1
ATOM 802 O O . VAL A 1 102 ? -3.693 9.664 1.854 1 98.81 102 VAL A O 1
ATOM 805 N N . PRO A 1 103 ? -3.311 10.328 -0.195 1 98.88 103 PRO A N 1
ATOM 806 C CA . PRO A 1 103 ? -4.602 9.828 -0.678 1 98.88 103 PRO A CA 1
ATOM 807 C C . PRO A 1 103 ? -4.559 8.352 -1.061 1 98.88 103 PRO A C 1
ATOM 809 O O . PRO A 1 103 ? -3.475 7.773 -1.18 1 98.88 103 PRO A O 1
ATOM 812 N N . LEU A 1 104 ? -5.711 7.801 -1.178 1 98.94 104 LEU A N 1
ATOM 813 C CA . LEU A 1 104 ? -5.93 6.484 -1.761 1 98.94 104 LEU A CA 1
ATOM 814 C C . LEU A 1 104 ? -6.824 6.574 -2.992 1 98.94 104 LEU A C 1
ATOM 816 O O . LEU A 1 104 ? -7.965 7.031 -2.902 1 98.94 104 LEU A O 1
ATOM 820 N N . LEU A 1 105 ? -6.316 6.262 -4.141 1 98.94 105 LEU A N 1
ATOM 821 C CA . LEU A 1 105 ? -7.121 5.996 -5.324 1 98.94 105 LEU A CA 1
ATOM 822 C C . LEU A 1 105 ? -7.371 4.5 -5.488 1 98.94 105 LEU A C 1
ATOM 824 O O . LEU A 1 105 ? -6.434 3.729 -5.699 1 98.94 105 LEU A O 1
ATOM 828 N N . ILE A 1 106 ? -8.641 4.133 -5.461 1 98.81 106 ILE A N 1
ATOM 829 C CA . ILE A 1 106 ? -8.883 2.701 -5.32 1 98.81 106 ILE A CA 1
ATOM 830 C C . ILE A 1 106 ? -9.852 2.23 -6.402 1 98.81 106 ILE A C 1
ATOM 832 O O . ILE A 1 106 ? -10.742 2.977 -6.812 1 98.81 106 ILE A O 1
ATOM 836 N N . SER A 1 107 ? -9.617 1.054 -6.91 1 98.31 107 SER A N 1
ATOM 837 C CA . SER A 1 107 ? -10.539 0.147 -7.59 1 98.31 107 SER A CA 1
ATOM 838 C C . SER A 1 107 ? -10.539 -1.229 -6.934 1 98.31 107 SER A C 1
ATOM 840 O O . SER A 1 107 ? -9.719 -1.511 -6.062 1 98.31 107 SER A O 1
ATOM 842 N N . PRO A 1 108 ? -11.461 -2.119 -7.32 1 97.5 108 PRO A N 1
ATOM 843 C CA . PRO A 1 108 ? -11.594 -3.375 -6.578 1 97.5 108 PRO A CA 1
ATOM 844 C C . PRO A 1 108 ? -10.305 -4.191 -6.562 1 97.5 108 PRO A C 1
ATOM 846 O O . PRO A 1 108 ? -10.055 -4.945 -5.617 1 97.5 108 PRO A O 1
ATOM 849 N N . PHE A 1 109 ? -9.406 -4 -7.633 1 98.12 109 PHE A N 1
ATOM 850 C CA . PHE A 1 109 ? -8.25 -4.875 -7.719 1 98.12 109 PHE A CA 1
ATOM 851 C C . PHE A 1 109 ? -6.973 -4.062 -7.91 1 98.12 109 PHE A C 1
ATOM 853 O O . PHE A 1 109 ? -5.953 -4.59 -8.367 1 98.12 109 PHE A O 1
ATOM 860 N N . SER A 1 110 ? -7.074 -2.768 -7.602 1 98.75 110 SER A N 1
ATOM 861 C CA . SER A 1 110 ? -5.895 -1.917 -7.73 1 98.75 110 SER A CA 1
ATOM 862 C C . SER A 1 110 ? -5.996 -0.696 -6.82 1 98.75 110 SER A C 1
ATOM 864 O O . SER A 1 110 ? -7.094 -0.292 -6.434 1 98.75 110 SER A O 1
ATOM 866 N N . TYR A 1 111 ? -4.84 -0.19 -6.504 1 98.94 111 TYR A N 1
ATOM 867 C CA . TYR A 1 111 ? -4.848 1.109 -5.84 1 98.94 111 TYR A CA 1
ATOM 868 C C . TYR A 1 111 ? -3.512 1.823 -6.027 1 98.94 111 TYR A C 1
ATOM 870 O O . TYR A 1 111 ? -2.531 1.216 -6.465 1 98.94 111 TYR A O 1
ATOM 878 N N . SER A 1 112 ? -3.525 3.145 -5.762 1 98.94 112 SER A N 1
ATOM 879 C CA . SER A 1 112 ? -2.324 3.973 -5.77 1 98.94 112 SER A CA 1
ATOM 880 C C . SER A 1 112 ? -2.377 5.035 -4.68 1 98.94 112 SER A C 1
ATOM 882 O O . SER A 1 112 ? -3.445 5.324 -4.137 1 98.94 112 SER A O 1
ATOM 884 N N . THR A 1 113 ? -1.285 5.492 -4.316 1 98.94 113 THR A N 1
ATOM 885 C CA . THR A 1 113 ? -1.109 6.578 -3.355 1 98.94 113 THR A CA 1
ATOM 886 C C . THR A 1 113 ? 0.108 7.422 -3.713 1 98.94 113 THR A C 1
ATOM 888 O O . THR A 1 113 ? 0.939 7.012 -4.527 1 98.94 113 THR A O 1
ATOM 891 N N . TYR A 1 114 ? 0.149 8.617 -3.18 1 98.81 114 TYR A N 1
ATOM 892 C CA . TYR A 1 114 ? 1.263 9.539 -3.395 1 98.81 114 TYR A CA 1
ATOM 893 C C . TYR A 1 114 ? 1.316 10.594 -2.299 1 98.81 114 TYR A C 1
ATOM 895 O O . TYR A 1 114 ? 0.36 10.758 -1.536 1 98.81 114 TYR A O 1
ATOM 903 N N . ARG A 1 115 ? 2.426 11.242 -2.23 1 98.44 115 ARG A N 1
ATOM 904 C CA . ARG A 1 115 ? 2.529 12.414 -1.372 1 98.44 115 ARG A CA 1
ATOM 905 C C . ARG A 1 115 ? 1.982 13.656 -2.072 1 98.44 115 ARG A C 1
ATOM 907 O O . ARG A 1 115 ? 2.6 14.164 -3.01 1 98.44 115 ARG A O 1
ATOM 914 N N . GLY A 1 116 ? 0.814 14.047 -1.533 1 93.88 116 GLY A N 1
ATOM 915 C CA . GLY A 1 116 ? 0.24 15.266 -2.074 1 93.88 116 GLY A CA 1
ATOM 916 C C . GLY A 1 116 ? 0.559 16.5 -1.244 1 93.88 116 GLY A C 1
ATOM 917 O O . GLY A 1 116 ? 1.24 16.406 -0.221 1 93.88 116 GLY A O 1
ATOM 918 N N . SER A 1 117 ? 0.251 17.781 -1.807 1 85.44 117 SER A N 1
ATOM 919 C CA . SER A 1 117 ? 0.459 19.047 -1.098 1 85.44 117 SER A CA 1
ATOM 920 C C . SER A 1 117 ? -0.866 19.656 -0.65 1 85.44 117 SER A C 1
ATOM 922 O O . SER A 1 117 ? -1.914 19.375 -1.231 1 85.44 117 SER A O 1
ATOM 924 N N . MET B 1 1 ? -6.738 -25.359 -11.531 1 69.25 1 MET B N 1
ATOM 925 C CA . MET B 1 1 ? -5.566 -24.562 -11.898 1 69.25 1 MET B CA 1
ATOM 926 C C . MET B 1 1 ? -4.66 -24.344 -10.695 1 69.25 1 MET B C 1
ATOM 928 O O . MET B 1 1 ? -5.117 -24.391 -9.547 1 69.25 1 MET B O 1
ATOM 932 N N . THR B 1 2 ? -3.381 -24.516 -10.758 1 89.75 2 THR B N 1
ATOM 933 C CA . THR B 1 2 ? -2.412 -24.484 -9.664 1 89.75 2 THR B CA 1
ATOM 934 C C . THR B 1 2 ? -2.107 -23.031 -9.273 1 89.75 2 THR B C 1
ATOM 936 O O . THR B 1 2 ? -1.976 -22.172 -10.133 1 89.75 2 THR B O 1
ATOM 939 N N . GLY B 1 3 ? -2.279 -22.781 -7.945 1 94.81 3 GLY B N 1
ATOM 940 C CA . GLY B 1 3 ? -2.047 -21.438 -7.445 1 94.81 3 GLY B CA 1
ATOM 941 C C . GLY B 1 3 ? -0.578 -21.125 -7.227 1 94.81 3 GLY B C 1
ATOM 942 O O . GLY B 1 3 ? 0.189 -22 -6.801 1 94.81 3 GLY B O 1
ATOM 943 N N . TYR B 1 4 ? -0.161 -19.953 -7.633 1 97.5 4 TYR B N 1
ATOM 944 C CA . TYR B 1 4 ? 1.163 -19.438 -7.301 1 97.5 4 TYR B CA 1
ATOM 945 C C . TYR B 1 4 ? 1.166 -17.906 -7.277 1 97.5 4 TYR B C 1
ATOM 947 O O . TYR B 1 4 ? 0.209 -17.266 -7.723 1 97.5 4 TYR B O 1
ATOM 955 N N . LEU B 1 5 ? 2.229 -17.344 -6.727 1 98.25 5 LEU B N 1
ATOM 956 C CA . LEU B 1 5 ? 2.33 -15.906 -6.547 1 98.25 5 LEU B CA 1
ATOM 957 C C . LEU B 1 5 ? 3.629 -15.375 -7.145 1 98.25 5 LEU B C 1
ATOM 959 O O . LEU B 1 5 ? 4.699 -15.945 -6.926 1 98.25 5 LEU B O 1
ATOM 963 N N . THR B 1 6 ? 3.521 -14.297 -7.934 1 98.31 6 THR B N 1
ATOM 964 C CA . THR B 1 6 ? 4.688 -13.594 -8.453 1 98.31 6 THR B CA 1
ATOM 965 C C . THR B 1 6 ? 4.559 -12.086 -8.227 1 98.31 6 THR B C 1
ATOM 967 O O . THR B 1 6 ? 3.488 -11.602 -7.855 1 98.31 6 THR B O 1
ATOM 970 N N . THR B 1 7 ? 5.652 -11.43 -8.367 1 98.38 7 THR B N 1
ATOM 971 C CA . THR B 1 7 ? 5.684 -9.969 -8.297 1 98.38 7 THR B CA 1
ATOM 972 C C . THR B 1 7 ? 6.672 -9.406 -9.312 1 98.38 7 THR B C 1
ATOM 974 O O . THR B 1 7 ? 7.445 -10.148 -9.922 1 98.38 7 THR B O 1
ATOM 977 N N . HIS B 1 8 ? 6.539 -8.125 -9.531 1 98.5 8 HIS B N 1
ATOM 978 C CA . HIS B 1 8 ? 7.387 -7.301 -10.383 1 98.5 8 HIS B CA 1
ATOM 979 C C . HIS B 1 8 ? 7.465 -5.871 -9.867 1 98.5 8 HIS B C 1
ATOM 981 O O . HIS B 1 8 ? 6.438 -5.258 -9.562 1 98.5 8 HIS B O 1
ATOM 987 N N . VAL B 1 9 ? 8.688 -5.422 -9.695 1 98.88 9 VAL B N 1
ATOM 988 C CA . VAL B 1 9 ? 8.836 -4.043 -9.242 1 98.88 9 VAL B CA 1
ATOM 989 C C . VAL B 1 9 ? 9.414 -3.189 -10.367 1 98.88 9 VAL B C 1
ATOM 991 O O . VAL B 1 9 ? 10.492 -3.48 -10.883 1 98.88 9 VAL B O 1
ATOM 994 N N . LEU B 1 10 ? 8.695 -2.189 -10.742 1 98.88 10 LEU B N 1
ATOM 995 C CA . LEU B 1 10 ? 9.133 -1.229 -11.75 1 98.88 10 LEU B CA 1
ATOM 996 C C . LEU B 1 10 ? 9.336 0.152 -11.133 1 98.88 10 LEU B C 1
ATOM 998 O O . LEU B 1 10 ? 8.453 0.665 -10.445 1 98.88 10 LEU B O 1
ATOM 1002 N N . ASP B 1 11 ? 10.469 0.737 -11.344 1 98.75 11 ASP B N 1
ATOM 1003 C CA . ASP B 1 11 ? 10.742 2.125 -10.984 1 98.75 11 ASP B CA 1
ATOM 1004 C C . ASP B 1 11 ? 10.305 3.074 -12.102 1 98.75 11 ASP B C 1
ATOM 1006 O O . ASP B 1 11 ? 11.008 3.24 -13.102 1 98.75 11 ASP B O 1
ATOM 1010 N N . THR B 1 12 ? 9.227 3.686 -11.883 1 98.5 12 THR B N 1
ATOM 1011 C CA . THR B 1 12 ? 8.633 4.492 -12.945 1 98.5 12 THR B CA 1
ATOM 1012 C C . THR B 1 12 ? 9.336 5.84 -13.055 1 98.5 12 THR B C 1
ATOM 1014 O O . THR B 1 12 ? 9.258 6.504 -14.094 1 98.5 12 THR B O 1
ATOM 1017 N N . ALA B 1 13 ? 9.977 6.328 -12.016 1 97.75 13 ALA B N 1
ATOM 1018 C CA . ALA B 1 13 ? 10.742 7.574 -12.07 1 97.75 13 ALA B CA 1
ATOM 1019 C C . ALA B 1 13 ? 12 7.41 -12.93 1 97.75 13 ALA B C 1
ATOM 1021 O O . ALA B 1 13 ? 12.406 8.344 -13.617 1 97.75 13 ALA B O 1
ATOM 1022 N N . ARG B 1 14 ? 12.516 6.242 -12.922 1 97.56 14 ARG B N 1
ATOM 1023 C CA . ARG B 1 14 ? 13.75 5.98 -13.664 1 97.56 14 ARG B CA 1
ATOM 1024 C C . ARG B 1 14 ? 13.453 5.246 -14.969 1 97.56 14 ARG B C 1
ATOM 1026 O O . ARG B 1 14 ? 14.344 5.098 -15.812 1 97.56 14 ARG B O 1
ATOM 1033 N N . GLY B 1 15 ? 12.273 4.727 -15.148 1 98.12 15 GLY B N 1
ATOM 1034 C CA . GLY B 1 15 ? 11.875 4.035 -16.359 1 98.12 15 GLY B CA 1
ATOM 1035 C C . GLY B 1 15 ? 12.516 2.668 -16.5 1 98.12 15 GLY B C 1
ATOM 1036 O O . GLY B 1 15 ? 12.828 2.244 -17.625 1 98.12 15 GLY B O 1
ATOM 1037 N N . CYS B 1 16 ? 12.68 1.999 -15.328 1 98.56 16 CYS B N 1
ATOM 1038 C CA . CYS B 1 16 ? 13.359 0.713 -15.391 1 98.56 16 CYS B CA 1
ATOM 1039 C C . CYS B 1 16 ? 12.898 -0.208 -14.266 1 98.56 16 CYS B C 1
ATOM 1041 O O . CYS B 1 16 ? 12.273 0.242 -13.312 1 98.56 16 CYS B O 1
ATOM 1043 N N . PRO B 1 17 ? 13.188 -1.552 -14.398 1 98.75 17 PRO B N 1
ATOM 1044 C CA . PRO B 1 17 ? 12.922 -2.461 -13.273 1 98.75 17 PRO B CA 1
ATOM 1045 C C . PRO B 1 17 ? 13.734 -2.115 -12.031 1 98.75 17 PRO B C 1
ATOM 1047 O O . PRO B 1 17 ? 14.867 -1.627 -12.141 1 98.75 17 PRO B O 1
ATOM 1050 N N . ALA B 1 18 ? 13.211 -2.273 -10.906 1 98.81 18 ALA B N 1
ATOM 1051 C CA . ALA B 1 18 ? 13.922 -2.057 -9.648 1 98.81 18 ALA B CA 1
ATOM 1052 C C . ALA B 1 18 ? 14.742 -3.283 -9.266 1 98.81 18 ALA B C 1
ATOM 1054 O O . ALA B 1 18 ? 14.211 -4.242 -8.703 1 98.81 18 ALA B O 1
ATOM 1055 N N . GLU B 1 19 ? 15.977 -3.285 -9.523 1 98.5 19 GLU B N 1
ATOM 1056 C CA . GLU B 1 19 ? 16.891 -4.367 -9.18 1 98.5 19 GLU B CA 1
ATOM 1057 C C . GLU B 1 19 ? 17.375 -4.242 -7.742 1 98.5 19 GLU B C 1
ATOM 1059 O O . GLU B 1 19 ? 17.703 -3.146 -7.285 1 98.5 19 GLU B O 1
ATOM 1064 N N . GLY B 1 20 ? 17.391 -5.324 -7.035 1 98.5 20 GLY B N 1
ATOM 1065 C CA . GLY B 1 20 ? 18.062 -5.375 -5.746 1 98.5 20 GLY B CA 1
ATOM 1066 C C . GLY B 1 20 ? 17.188 -4.93 -4.598 1 98.5 20 GLY B C 1
ATOM 1067 O O . GLY B 1 20 ? 17.672 -4.52 -3.549 1 98.5 20 GLY B O 1
ATOM 1068 N N . MET B 1 21 ? 15.977 -4.895 -4.781 1 98.75 21 MET B N 1
ATOM 1069 C CA . MET B 1 21 ? 15.07 -4.555 -3.688 1 98.75 21 MET B CA 1
ATOM 1070 C C . MET B 1 21 ? 14.703 -5.797 -2.883 1 98.75 21 MET B C 1
ATOM 1072 O O . MET B 1 21 ? 14.258 -6.797 -3.447 1 98.75 21 MET B O 1
ATOM 1076 N N . GLN B 1 22 ? 14.844 -5.73 -1.596 1 98.81 22 GLN B N 1
ATOM 1077 C CA . GLN B 1 22 ? 14.383 -6.793 -0.705 1 98.81 22 GLN B CA 1
ATOM 1078 C C . GLN B 1 22 ? 12.867 -6.777 -0.565 1 98.81 22 GLN B C 1
ATOM 1080 O O . GLN B 1 22 ? 12.258 -5.711 -0.444 1 98.81 22 GLN B O 1
ATOM 1085 N N . ILE B 1 23 ? 12.273 -7.965 -0.58 1 98.81 23 ILE B N 1
ATOM 1086 C CA . ILE B 1 23 ? 10.844 -8.164 -0.399 1 98.81 23 ILE B CA 1
ATOM 1087 C C . ILE B 1 23 ? 10.602 -9.297 0.594 1 98.81 23 ILE B C 1
ATOM 1089 O O . ILE B 1 23 ? 11.195 -10.375 0.478 1 98.81 23 ILE B O 1
ATOM 1093 N N . ASP B 1 24 ? 9.781 -9.07 1.557 1 98.69 24 ASP B N 1
ATOM 1094 C CA . ASP B 1 24 ? 9.328 -10.109 2.473 1 98.69 24 ASP B CA 1
ATOM 1095 C C . ASP B 1 24 ? 7.887 -10.508 2.186 1 98.69 24 ASP B C 1
ATOM 1097 O O . ASP B 1 24 ? 7.035 -9.648 1.948 1 98.69 24 ASP B O 1
ATOM 1101 N N . LEU B 1 25 ? 7.648 -11.781 2.193 1 98.69 25 LEU B N 1
ATOM 1102 C CA . LEU B 1 25 ? 6.293 -12.312 2.094 1 98.69 25 LEU B CA 1
ATOM 1103 C C . LEU B 1 25 ? 5.816 -12.844 3.439 1 98.69 25 LEU B C 1
ATOM 1105 O O . LEU B 1 25 ? 6.465 -13.703 4.035 1 98.69 25 LEU B O 1
ATOM 1109 N N . PHE B 1 26 ? 4.703 -12.312 3.859 1 98.5 26 PHE B N 1
ATOM 1110 C CA . PHE B 1 26 ? 4.066 -12.781 5.082 1 98.5 26 PHE B CA 1
ATOM 1111 C C . PHE B 1 26 ? 2.713 -13.414 4.781 1 98.5 26 PHE B C 1
ATOM 1113 O O . PHE B 1 26 ? 2.021 -13 3.85 1 98.5 26 PHE B O 1
ATOM 1120 N N . ARG B 1 27 ? 2.367 -14.391 5.512 1 98.25 27 ARG B N 1
ATOM 1121 C CA . ARG B 1 27 ? 0.973 -14.805 5.656 1 98.25 27 ARG B CA 1
ATOM 1122 C C . ARG B 1 27 ? 0.343 -14.172 6.895 1 98.25 27 ARG B C 1
ATOM 1124 O O . ARG B 1 27 ? 0.975 -14.094 7.949 1 98.25 27 ARG B O 1
ATOM 1131 N N . THR B 1 28 ? -0.864 -13.672 6.715 1 96.38 28 THR B N 1
ATOM 1132 C CA . THR B 1 28 ? -1.492 -12.977 7.832 1 96.38 28 THR B CA 1
ATOM 1133 C C . THR B 1 28 ? -2.777 -13.68 8.258 1 96.38 28 THR B C 1
ATOM 1135 O O . THR B 1 28 ? -3.514 -14.203 7.414 1 96.38 28 THR B O 1
ATOM 1138 N N . SER B 1 29 ? -3.008 -13.766 9.508 1 91.75 29 SER B N 1
ATOM 1139 C CA . SER B 1 29 ? -4.246 -14.227 10.133 1 91.75 29 SER B CA 1
ATOM 1140 C C . SER B 1 29 ? -4.645 -13.32 11.297 1 91.75 29 SER B C 1
ATOM 1142 O O . SER B 1 29 ? -4.051 -13.391 12.375 1 91.75 29 SER B O 1
ATOM 1144 N N . GLY B 1 30 ? -5.594 -12.531 11.039 1 81.25 30 GLY B N 1
ATOM 1145 C CA . GLY B 1 30 ? -5.883 -11.523 12.039 1 81.25 30 GLY B CA 1
ATOM 1146 C C . GLY B 1 30 ? -4.707 -10.602 12.32 1 81.25 30 GLY B C 1
ATOM 1147 O O . GLY B 1 30 ? -4.199 -9.945 11.406 1 81.25 30 GLY B O 1
ATOM 1148 N N . GLN B 1 31 ? -4.27 -10.602 13.555 1 80.5 31 GLN B N 1
ATOM 1149 C CA . GLN B 1 31 ? -3.154 -9.75 13.945 1 80.5 31 GLN B CA 1
ATOM 1150 C C . GLN B 1 31 ? -1.828 -10.5 13.852 1 80.5 31 GLN B C 1
ATOM 1152 O O . GLN B 1 31 ? -0.76 -9.891 13.969 1 80.5 31 GLN B O 1
ATOM 1157 N N . ASP B 1 32 ? -1.943 -11.766 13.562 1 91.75 32 ASP B N 1
ATOM 1158 C CA . ASP B 1 32 ? -0.74 -12.586 13.492 1 91.75 32 ASP B CA 1
ATOM 1159 C C . ASP B 1 32 ? -0.157 -12.594 12.078 1 91.75 32 ASP B C 1
ATOM 1161 O O . ASP B 1 32 ? -0.899 -12.562 11.102 1 91.75 32 ASP B O 1
ATOM 1165 N N . ARG B 1 33 ? 1.098 -12.562 12.055 1 94.62 33 ARG B N 1
ATOM 1166 C CA . ARG B 1 33 ? 1.806 -12.656 10.781 1 94.62 33 ARG B CA 1
ATOM 1167 C C . ARG B 1 33 ? 2.949 -13.664 10.867 1 94.62 33 ARG B C 1
ATOM 1169 O O . ARG B 1 33 ? 3.623 -13.758 11.891 1 94.62 33 ARG B O 1
ATOM 1176 N N . THR B 1 34 ? 3.139 -14.414 9.766 1 97.12 34 THR B N 1
ATOM 1177 C CA . THR B 1 34 ? 4.227 -15.375 9.641 1 97.12 34 THR B CA 1
ATOM 1178 C C . THR B 1 34 ? 5.066 -15.078 8.398 1 97.12 34 THR B C 1
ATOM 1180 O O . THR B 1 34 ? 4.531 -14.984 7.289 1 97.12 34 THR B O 1
ATOM 1183 N N . LEU B 1 35 ? 6.371 -14.961 8.617 1 98 35 LEU B N 1
ATOM 1184 C CA . LEU B 1 35 ? 7.285 -14.781 7.488 1 98 35 LEU B CA 1
ATOM 1185 C C . LEU B 1 35 ? 7.453 -16.078 6.707 1 98 35 LEU B C 1
ATOM 1187 O O . LEU B 1 35 ? 7.824 -17.109 7.277 1 98 35 LEU B O 1
ATOM 1191 N N . LEU B 1 36 ? 7.188 -16.031 5.465 1 97.81 36 LEU B N 1
ATOM 1192 C CA . LEU B 1 36 ? 7.297 -17.219 4.633 1 97.81 36 LEU B CA 1
ATOM 1193 C C . LEU B 1 36 ? 8.602 -17.219 3.842 1 97.81 36 LEU B C 1
ATOM 1195 O O . LEU B 1 36 ? 9.242 -18.266 3.686 1 97.81 36 LEU B O 1
ATOM 1199 N N . LYS B 1 37 ? 8.836 -16.047 3.305 1 97.38 37 LYS B N 1
ATOM 1200 C CA . LYS B 1 37 ? 9.961 -15.953 2.377 1 97.38 37 LYS B CA 1
ATOM 1201 C C . LYS B 1 37 ? 10.516 -14.531 2.318 1 97.38 37 LYS B C 1
ATOM 1203 O O . LYS B 1 37 ? 9.766 -13.562 2.467 1 97.38 37 LYS B O 1
ATOM 1208 N N . THR B 1 38 ? 11.812 -14.375 2.197 1 98.5 38 THR B N 1
ATOM 1209 C CA . THR B 1 38 ? 12.492 -13.133 1.828 1 98.5 38 THR B CA 1
ATOM 1210 C C . THR B 1 38 ? 13.227 -13.297 0.497 1 98.5 38 THR B C 1
ATOM 1212 O O . THR B 1 38 ? 13.961 -14.258 0.299 1 98.5 38 THR B O 1
ATOM 1215 N N . VAL B 1 39 ? 12.977 -12.383 -0.409 1 98.38 39 VAL B N 1
ATOM 1216 C CA . VAL B 1 39 ? 13.586 -12.453 -1.729 1 98.38 39 VAL B CA 1
ATOM 1217 C C . VAL B 1 39 ? 14.156 -11.086 -2.113 1 98.38 39 VAL B C 1
ATOM 1219 O O . VAL B 1 39 ? 13.938 -10.102 -1.405 1 98.38 39 VAL B O 1
ATOM 1222 N N . THR B 1 40 ? 14.898 -11.023 -3.193 1 98.56 40 THR B N 1
ATOM 1223 C CA . THR B 1 40 ? 15.438 -9.805 -3.777 1 98.56 40 THR B CA 1
ATOM 1224 C C . THR B 1 40 ? 15.164 -9.758 -5.281 1 98.56 40 THR B C 1
ATOM 1226 O O . THR B 1 40 ? 15.32 -10.766 -5.973 1 98.56 40 THR B O 1
ATOM 1229 N N . THR B 1 41 ? 14.742 -8.609 -5.746 1 98.69 41 THR B N 1
ATOM 1230 C CA . THR B 1 41 ? 14.453 -8.492 -7.172 1 98.69 41 THR B CA 1
ATOM 1231 C C . THR B 1 41 ? 15.734 -8.594 -7.992 1 98.69 41 THR B C 1
ATOM 1233 O O . THR B 1 41 ? 16.781 -8.086 -7.586 1 98.69 41 THR B O 1
ATOM 1236 N N . ASN B 1 42 ? 15.633 -9.242 -9.148 1 98.5 42 ASN B N 1
ATOM 1237 C CA . ASN B 1 42 ? 16.75 -9.352 -10.078 1 98.5 42 ASN B CA 1
ATOM 1238 C C . ASN B 1 42 ? 16.781 -8.18 -11.055 1 98.5 42 ASN B C 1
ATOM 1240 O O . ASN B 1 42 ? 16.156 -7.148 -10.812 1 98.5 42 ASN B O 1
ATOM 1244 N N . ASP B 1 43 ? 17.531 -8.273 -12.102 1 98.06 43 ASP B N 1
ATOM 1245 C CA . ASP B 1 43 ? 17.75 -7.16 -13.023 1 98.06 43 ASP B CA 1
ATOM 1246 C C . ASP B 1 43 ? 16.516 -6.895 -13.867 1 98.06 43 ASP B C 1
ATOM 1248 O O . ASP B 1 43 ? 16.438 -5.875 -14.555 1 98.06 43 ASP B O 1
ATOM 1252 N N . ASP B 1 44 ? 15.523 -7.77 -13.812 1 98.31 44 ASP B N 1
ATOM 1253 C CA . ASP B 1 44 ? 14.234 -7.555 -14.469 1 98.31 44 ASP B CA 1
ATOM 1254 C C . ASP B 1 44 ? 13.188 -7.066 -13.469 1 98.31 44 ASP B C 1
ATOM 1256 O O . ASP B 1 44 ? 11.992 -7.09 -13.758 1 98.31 44 ASP B O 1
ATOM 1260 N N . GLY B 1 45 ? 13.617 -6.738 -12.273 1 98.62 45 GLY B N 1
ATOM 1261 C CA . GLY B 1 45 ? 12.68 -6.301 -11.25 1 98.62 45 GLY B CA 1
ATOM 1262 C C . GLY B 1 45 ? 11.766 -7.41 -10.758 1 98.62 45 GLY B C 1
ATOM 1263 O O . GLY B 1 45 ? 10.734 -7.145 -10.141 1 98.62 45 GLY B O 1
ATOM 1264 N N . ARG B 1 46 ? 12.07 -8.617 -11.133 1 98.44 46 ARG B N 1
ATOM 1265 C CA . ARG B 1 46 ? 11.336 -9.812 -10.727 1 98.44 46 ARG B CA 1
ATOM 1266 C C . ARG B 1 46 ? 12.148 -10.656 -9.75 1 98.44 46 ARG B C 1
ATOM 1268 O O . ARG B 1 46 ? 13.242 -10.258 -9.336 1 98.44 46 ARG B O 1
ATOM 1275 N N . THR B 1 47 ? 11.539 -11.688 -9.258 1 97.19 47 THR B N 1
ATOM 1276 C CA . THR B 1 47 ? 12.266 -12.68 -8.477 1 97.19 47 THR B CA 1
ATOM 1277 C C . THR B 1 47 ? 12.641 -13.883 -9.344 1 97.19 47 THR B C 1
ATOM 1279 O O . THR B 1 47 ? 11.953 -14.18 -10.32 1 97.19 47 THR B O 1
ATOM 1282 N N . ASP B 1 48 ? 13.703 -14.57 -8.945 1 95.25 48 ASP B N 1
ATOM 1283 C CA . ASP B 1 48 ? 14.234 -15.648 -9.773 1 95.25 48 ASP B CA 1
ATOM 1284 C C . ASP B 1 48 ? 13.266 -16.828 -9.82 1 95.25 48 ASP B C 1
ATOM 1286 O O . ASP B 1 48 ? 13.32 -17.656 -10.742 1 95.25 48 ASP B O 1
ATOM 1290 N N . ALA B 1 49 ? 12.484 -16.969 -8.82 1 94.5 49 ALA B N 1
ATOM 1291 C CA . ALA B 1 49 ? 11.438 -17.984 -8.734 1 94.5 49 ALA B CA 1
ATOM 1292 C C . ALA B 1 49 ? 10.133 -17.391 -8.211 1 94.5 49 ALA B C 1
ATOM 1294 O O . ALA B 1 49 ? 10.109 -16.266 -7.727 1 94.5 49 ALA B O 1
ATOM 1295 N N . GLN B 1 50 ? 9.094 -18.188 -8.438 1 95.25 50 GLN B N 1
ATOM 1296 C CA . GLN B 1 50 ? 7.828 -17.781 -7.828 1 95.25 50 GLN B CA 1
ATOM 1297 C C . GLN B 1 50 ? 8 -17.5 -6.34 1 95.25 50 GLN B C 1
ATOM 1299 O O . GLN B 1 50 ? 8.633 -18.266 -5.625 1 95.25 50 GLN B O 1
ATOM 1304 N N . ILE B 1 51 ? 7.43 -16.375 -5.941 1 96.19 51 ILE B N 1
ATOM 1305 C CA . ILE B 1 51 ? 7.562 -16 -4.535 1 96.19 51 ILE B CA 1
ATOM 1306 C C . ILE B 1 51 ? 6.871 -17.047 -3.662 1 96.19 51 ILE B C 1
ATOM 1308 O O . ILE B 1 51 ? 7.367 -17.391 -2.59 1 96.19 51 ILE B O 1
ATOM 1312 N N . LEU B 1 52 ? 5.723 -17.406 -4.086 1 96.94 52 LEU B N 1
ATOM 1313 C CA . LEU B 1 52 ? 4.992 -18.531 -3.5 1 96.94 52 LEU B CA 1
ATOM 1314 C C . LEU B 1 52 ? 4.668 -19.578 -4.559 1 96.94 52 LEU B C 1
ATOM 1316 O O . LEU B 1 52 ? 3.668 -19.453 -5.273 1 96.94 52 LEU B O 1
ATOM 1320 N N . PRO B 1 53 ? 5.484 -20.656 -4.629 1 96.38 53 PRO B N 1
ATOM 1321 C CA . PRO B 1 53 ? 5.27 -21.688 -5.648 1 96.38 53 PRO B CA 1
ATOM 1322 C C . PRO B 1 53 ? 4.047 -22.547 -5.359 1 96.38 53 PRO B C 1
ATOM 1324 O O . PRO B 1 53 ? 3.504 -22.516 -4.254 1 96.38 53 PRO B O 1
ATOM 1327 N N . SER B 1 54 ? 3.693 -23.266 -6.332 1 95.5 54 SER B N 1
ATOM 1328 C CA . SER B 1 54 ? 2.449 -24.031 -6.309 1 95.5 54 SER B CA 1
ATOM 1329 C C . SER B 1 54 ? 2.418 -25 -5.129 1 95.5 54 SER B C 1
ATOM 1331 O O . SER B 1 54 ? 1.365 -25.219 -4.523 1 95.5 54 SER B O 1
ATOM 1333 N N . ASP B 1 55 ? 3.48 -25.594 -4.828 1 95.12 55 ASP B N 1
ATOM 1334 C CA . ASP B 1 55 ? 3.516 -26.625 -3.801 1 95.12 55 ASP B CA 1
ATOM 1335 C C . ASP B 1 55 ? 3.451 -26.016 -2.404 1 95.12 55 ASP B C 1
ATOM 1337 O O . ASP B 1 55 ? 3.24 -26.719 -1.418 1 95.12 55 ASP B O 1
ATOM 1341 N N . GLU B 1 56 ? 3.584 -24.719 -2.275 1 95.81 56 GLU B N 1
ATOM 1342 C CA . GLU B 1 56 ? 3.506 -24 -1.001 1 95.81 56 GLU B CA 1
ATOM 1343 C C . GLU B 1 56 ? 2.281 -23.094 -0.947 1 95.81 56 GLU B C 1
ATOM 1345 O O . GLU B 1 56 ? 1.989 -22.5 0.092 1 95.81 56 GLU B O 1
ATOM 1350 N N . PHE B 1 57 ? 1.631 -23.016 -2.061 1 96.62 57 PHE B N 1
ATOM 1351 C CA . PHE B 1 57 ? 0.519 -22.078 -2.203 1 96.62 57 PHE B CA 1
ATOM 1352 C C . PHE B 1 57 ? -0.658 -22.516 -1.332 1 96.62 57 PHE B C 1
ATOM 1354 O O . PHE B 1 57 ? -1.021 -23.688 -1.301 1 96.62 57 PHE B O 1
ATOM 1361 N N . GLU B 1 58 ? -1.274 -21.578 -0.599 1 96.5 58 GLU B N 1
ATOM 1362 C CA . GLU B 1 58 ? -2.514 -21.734 0.157 1 96.5 58 GLU B CA 1
ATOM 1363 C C . GLU B 1 58 ? -3.402 -20.5 0.021 1 96.5 58 GLU B C 1
ATOM 1365 O O . GLU B 1 58 ? -2.908 -19.375 0.002 1 96.5 58 GLU B O 1
ATOM 1370 N N . ILE B 1 59 ? -4.652 -20.766 -0.102 1 97.31 59 ILE B N 1
ATOM 1371 C CA . ILE B 1 59 ? -5.633 -19.688 -0.014 1 97.31 59 ILE B CA 1
ATOM 1372 C C . ILE B 1 59 ? -5.465 -18.938 1.309 1 97.31 59 ILE B C 1
ATOM 1374 O O . ILE B 1 59 ? -5.254 -19.562 2.354 1 97.31 59 ILE B O 1
ATOM 1378 N N . GLY B 1 60 ? -5.547 -17.609 1.282 1 97.69 60 GLY B N 1
ATOM 1379 C CA . GLY B 1 60 ? -5.383 -16.844 2.506 1 97.69 60 GLY B CA 1
ATOM 1380 C C . GLY B 1 60 ? -5.031 -15.383 2.256 1 97.69 60 GLY B C 1
ATOM 1381 O O . GLY B 1 60 ? -5.148 -14.898 1.13 1 97.69 60 GLY B O 1
ATOM 1382 N N . THR B 1 61 ? -4.781 -14.664 3.291 1 98.5 61 THR B N 1
ATOM 1383 C CA . THR B 1 61 ? -4.359 -13.273 3.236 1 98.5 61 THR B CA 1
ATOM 1384 C C . THR B 1 61 ? -2.846 -13.156 3.412 1 98.5 61 THR B C 1
ATOM 1386 O O . THR B 1 61 ? -2.264 -13.828 4.27 1 98.5 61 THR B O 1
ATOM 1389 N N . TYR B 1 62 ? -2.256 -12.359 2.58 1 98.56 62 TYR B N 1
ATOM 1390 C CA . TYR B 1 62 ? -0.805 -12.211 2.525 1 98.56 62 TYR B CA 1
ATOM 1391 C C . TYR B 1 62 ? -0.407 -10.734 2.527 1 98.56 62 TYR B C 1
ATOM 1393 O O . TYR B 1 62 ? -1.253 -9.859 2.346 1 98.56 62 TYR B O 1
ATOM 1401 N N . GLU B 1 63 ? 0.829 -10.555 2.805 1 98.56 63 GLU B N 1
ATOM 1402 C CA . GLU B 1 63 ? 1.427 -9.227 2.711 1 98.56 63 GLU B CA 1
ATOM 1403 C C . GLU B 1 63 ? 2.814 -9.289 2.078 1 98.56 63 GLU B C 1
ATOM 1405 O O . GLU B 1 63 ? 3.652 -10.094 2.486 1 98.56 63 GLU B O 1
ATOM 1410 N N . LEU B 1 64 ? 2.99 -8.57 1.021 1 98.75 64 LEU B N 1
ATOM 1411 C CA . LEU B 1 64 ? 4.328 -8.266 0.527 1 98.75 64 LEU B CA 1
ATOM 1412 C C . LEU B 1 64 ? 4.855 -6.98 1.154 1 98.75 64 LEU B C 1
ATOM 1414 O O . LEU B 1 64 ? 4.188 -5.945 1.119 1 98.75 64 LEU B O 1
ATOM 1418 N N . VAL B 1 65 ? 6.016 -7.039 1.722 1 98.56 65 VAL B N 1
ATOM 1419 C CA . VAL B 1 65 ? 6.668 -5.867 2.291 1 98.56 65 VAL B CA 1
ATOM 1420 C C . VAL B 1 65 ? 7.906 -5.512 1.465 1 98.56 65 VAL B C 1
ATOM 1422 O O . VAL B 1 65 ? 8.906 -6.234 1.488 1 98.56 65 VAL B O 1
ATOM 1425 N N . PHE B 1 66 ? 7.805 -4.426 0.77 1 98.88 66 PHE B N 1
ATOM 1426 C CA . PHE B 1 66 ? 8.891 -3.953 -0.083 1 98.88 66 PHE B CA 1
ATOM 1427 C C . PHE B 1 66 ? 9.797 -2.992 0.677 1 98.88 66 PHE B C 1
ATOM 1429 O O . PHE B 1 66 ? 9.328 -2.002 1.239 1 98.88 66 PHE B O 1
ATOM 1436 N N . HIS B 1 67 ? 11.031 -3.271 0.703 1 98.62 67 HIS B N 1
ATOM 1437 C CA . HIS B 1 67 ? 12.008 -2.385 1.329 1 98.62 67 HIS B CA 1
ATOM 1438 C C . HIS B 1 67 ? 12.469 -1.3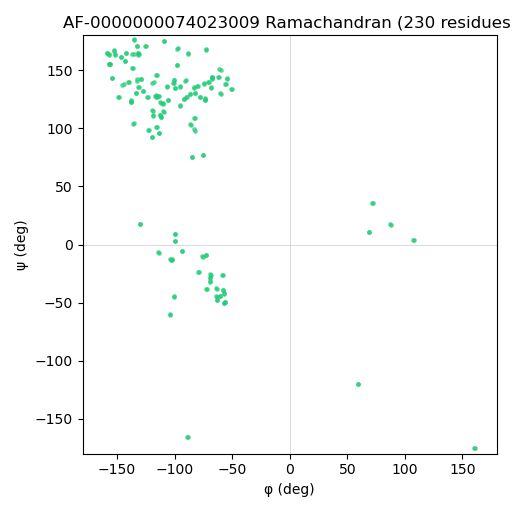01 0.361 1 98.62 67 HIS B C 1
ATOM 1440 O O . H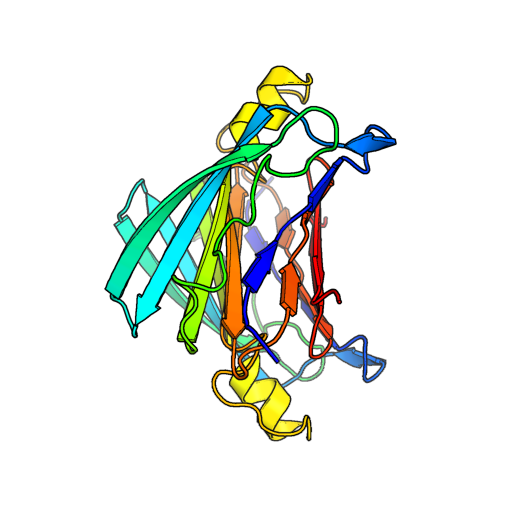IS B 1 67 ? 13.617 -1.309 -0.088 1 98.62 67 HIS B O 1
ATOM 1446 N N . ALA B 1 68 ? 11.656 -0.341 0.132 1 98.69 68 ALA B N 1
ATOM 1447 C CA . ALA B 1 68 ? 11.812 0.688 -0.894 1 98.69 68 ALA B CA 1
ATOM 1448 C C . ALA B 1 68 ? 12.922 1.667 -0.522 1 98.69 68 ALA B C 1
ATOM 1450 O O . ALA B 1 68 ? 13.656 2.145 -1.393 1 98.69 68 ALA B O 1
ATOM 1451 N N . GLY B 1 69 ? 12.992 1.966 0.736 1 98.12 69 GLY B N 1
ATOM 1452 C CA . GLY B 1 69 ? 13.953 2.957 1.189 1 98.12 69 GLY B CA 1
ATOM 1453 C C . GLY B 1 69 ? 15.383 2.617 0.814 1 98.12 69 GLY B C 1
ATOM 1454 O O . GLY B 1 69 ? 16.109 3.467 0.307 1 98.12 69 GLY B O 1
ATOM 1455 N N . GLU B 1 70 ? 15.742 1.422 1.12 1 97.44 70 GLU B N 1
ATOM 1456 C CA . GLU B 1 70 ? 17.094 0.983 0.791 1 97.44 70 GLU B CA 1
ATOM 1457 C C . GLU B 1 70 ? 17.375 1.117 -0.705 1 97.44 70 GLU B C 1
ATOM 1459 O O . GLU B 1 70 ? 18.453 1.541 -1.105 1 97.44 70 GLU B O 1
ATOM 1464 N N . TYR B 1 71 ? 16.422 0.755 -1.483 1 98.44 71 TYR B N 1
ATOM 1465 C CA . TYR B 1 71 ? 16.531 0.858 -2.934 1 98.44 71 TYR B CA 1
ATOM 1466 C C . TYR B 1 71 ? 16.672 2.312 -3.369 1 98.44 71 TYR B C 1
ATOM 1468 O O . TYR B 1 71 ? 17.531 2.65 -4.18 1 98.44 71 TYR B O 1
ATOM 1476 N N . LEU B 1 72 ? 15.836 3.162 -2.85 1 98.12 72 LEU B N 1
ATOM 1477 C CA . LEU B 1 72 ? 15.844 4.578 -3.205 1 98.12 72 LEU B CA 1
ATOM 1478 C C . LEU B 1 72 ? 17.156 5.242 -2.787 1 98.12 72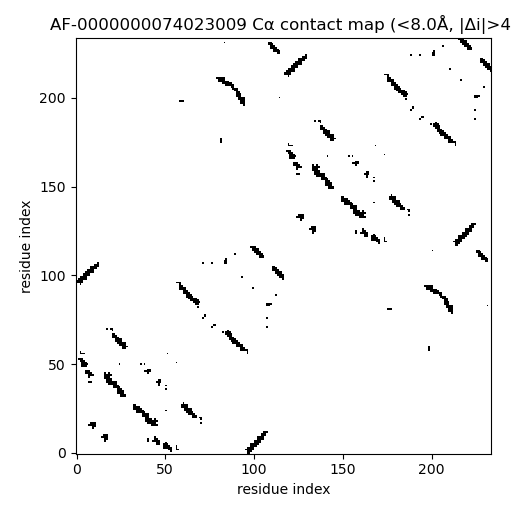 LEU B C 1
ATOM 1480 O O . LEU B 1 72 ? 17.672 6.105 -3.498 1 98.12 72 LEU B O 1
ATOM 1484 N N . ASP B 1 73 ? 17.672 4.844 -1.639 1 97 73 ASP B N 1
ATOM 1485 C CA . ASP B 1 73 ? 18.984 5.336 -1.216 1 97 73 ASP B CA 1
ATOM 1486 C C . ASP B 1 73 ? 20.062 4.949 -2.225 1 97 73 ASP B C 1
ATOM 1488 O O . ASP B 1 73 ? 20.875 5.789 -2.623 1 97 73 ASP B O 1
ATOM 1492 N N . ARG B 1 74 ? 20.016 3.764 -2.648 1 96.75 74 ARG B N 1
ATOM 1493 C CA . ARG B 1 74 ? 21.031 3.232 -3.541 1 96.75 74 ARG B CA 1
ATOM 1494 C C . ARG B 1 74 ? 20.953 3.877 -4.918 1 96.75 74 ARG B C 1
ATOM 1496 O O . ARG B 1 74 ? 21.969 4.039 -5.598 1 96.75 74 ARG B O 1
ATOM 1503 N N . THR B 1 75 ? 19.766 4.293 -5.281 1 95.88 75 THR B N 1
ATOM 1504 C CA . THR B 1 75 ? 19.578 4.781 -6.645 1 95.88 75 THR B CA 1
ATOM 1505 C C . THR B 1 75 ? 19.609 6.305 -6.684 1 95.88 75 THR B C 1
ATOM 1507 O O . THR B 1 75 ? 19.297 6.91 -7.711 1 95.88 75 THR B O 1
ATOM 1510 N N . GLY B 1 76 ? 19.844 6.949 -5.578 1 94.38 76 GLY B N 1
ATOM 1511 C CA . GLY B 1 76 ? 20.25 8.352 -5.609 1 94.38 76 GLY B CA 1
ATOM 1512 C C . GLY B 1 76 ? 19.141 9.289 -5.164 1 94.38 76 GLY B C 1
ATOM 1513 O O . GLY B 1 76 ? 19.266 10.508 -5.273 1 94.38 76 GLY B O 1
ATOM 1514 N N . THR B 1 77 ? 18.047 8.781 -4.758 1 93.62 77 THR B N 1
ATOM 1515 C CA . THR B 1 77 ? 17.016 9.648 -4.184 1 93.62 77 THR B CA 1
ATOM 1516 C C . THR B 1 77 ? 17.562 10.375 -2.951 1 93.62 77 THR B C 1
ATOM 1518 O O . THR B 1 77 ? 18.141 9.75 -2.066 1 93.62 77 THR B O 1
ATOM 1521 N N . PRO B 1 78 ? 17.375 11.672 -2.945 1 94.94 78 PRO B N 1
ATOM 1522 C CA . PRO B 1 78 ? 17.906 12.414 -1.795 1 94.94 78 PRO B CA 1
ATOM 1523 C C . PRO B 1 78 ? 17.406 11.859 -0.462 1 94.94 78 PRO B C 1
ATOM 1525 O O . PRO B 1 78 ? 16.234 11.477 -0.348 1 94.94 78 PRO B O 1
ATOM 1528 N N . PRO B 1 79 ? 18.281 11.891 0.443 1 91.69 79 PRO B N 1
ATOM 1529 C CA . PRO B 1 79 ? 17.906 11.32 1.738 1 91.69 79 PRO B CA 1
ATOM 1530 C C . PRO B 1 79 ? 16.828 12.125 2.457 1 91.69 79 PRO B C 1
ATOM 1532 O O . PRO B 1 79 ? 16.766 13.352 2.316 1 91.69 79 PRO B O 1
ATOM 1535 N N . GLU B 1 80 ? 16.031 11.508 3.092 1 94.69 80 GLU B N 1
ATOM 1536 C CA . GLU B 1 80 ? 14.969 12.008 3.963 1 94.69 80 GLU B CA 1
ATOM 1537 C C . GLU B 1 80 ? 14.758 11.086 5.16 1 94.69 80 GLU B C 1
ATOM 1539 O O . GLU B 1 80 ? 14.797 9.867 5.023 1 94.69 80 GLU B O 1
ATOM 1544 N N . SER B 1 81 ? 14.586 11.75 6.348 1 96.19 81 SER B N 1
ATOM 1545 C CA . SER B 1 81 ? 14.406 10.93 7.539 1 96.19 81 SER B CA 1
ATOM 1546 C C . SER B 1 81 ? 13.312 11.492 8.438 1 96.19 81 SER B C 1
ATOM 1548 O O . SER B 1 81 ? 13.43 12.609 8.945 1 96.19 81 SER B O 1
ATOM 1550 N N . PRO B 1 82 ? 12.328 10.578 8.719 1 97.38 82 PRO B N 1
ATOM 1551 C CA . PRO B 1 82 ? 12.07 9.336 7.98 1 97.38 82 PRO B CA 1
ATOM 1552 C C . PRO B 1 82 ? 11.734 9.578 6.512 1 97.38 82 PRO B C 1
ATOM 1554 O O . PRO B 1 82 ? 11.164 10.617 6.168 1 97.38 82 PRO B O 1
ATOM 1557 N N . ARG B 1 83 ? 12.07 8.656 5.676 1 97.5 83 ARG B N 1
ATOM 1558 C CA . ARG B 1 83 ? 11.719 8.703 4.258 1 97.5 83 ARG B CA 1
ATOM 1559 C C . ARG B 1 83 ? 10.227 8.5 4.059 1 97.5 83 ARG B C 1
ATOM 1561 O O . ARG B 1 83 ? 9.617 7.637 4.699 1 97.5 83 ARG B O 1
ATOM 1568 N N . PHE B 1 84 ? 9.656 9.273 3.115 1 98.38 84 PHE B N 1
ATOM 1569 C CA . PHE B 1 84 ? 8.227 9.133 2.859 1 98.38 84 PHE B CA 1
ATOM 1570 C C . PHE B 1 84 ? 7.875 7.695 2.51 1 98.38 84 PHE B C 1
ATOM 1572 O O . PHE B 1 84 ? 6.93 7.129 3.064 1 98.38 84 PHE B O 1
ATOM 1579 N N . LEU B 1 85 ? 8.594 7.098 1.594 1 98.69 85 LEU B N 1
ATOM 1580 C CA . LEU B 1 85 ? 8.43 5.684 1.278 1 98.69 85 LEU B CA 1
ATOM 1581 C C . LEU B 1 85 ? 9.672 4.891 1.675 1 98.69 85 LEU B C 1
ATOM 1583 O O . LEU B 1 85 ? 10.656 4.863 0.936 1 98.69 85 LEU B O 1
ATOM 1587 N N . ASP B 1 86 ? 9.641 4.309 2.824 1 98.19 86 ASP B N 1
ATOM 1588 C CA . ASP B 1 86 ? 10.711 3.453 3.334 1 98.19 86 ASP B CA 1
ATOM 1589 C C . ASP B 1 86 ? 10.328 1.979 3.238 1 98.19 86 ASP B C 1
ATOM 1591 O O . ASP B 1 86 ? 10.961 1.215 2.506 1 98.19 86 ASP B O 1
ATOM 1595 N N . ILE B 1 87 ? 9.266 1.596 3.893 1 98.38 87 ILE B N 1
ATOM 1596 C CA . ILE B 1 87 ? 8.664 0.269 3.852 1 98.38 87 ILE B CA 1
ATOM 1597 C C . ILE B 1 87 ? 7.266 0.357 3.246 1 98.38 87 ILE B C 1
ATOM 1599 O O . ILE B 1 87 ? 6.461 1.203 3.645 1 98.38 87 ILE B O 1
ATOM 1603 N N . ILE B 1 88 ? 7.023 -0.459 2.229 1 98.75 88 ILE B N 1
ATOM 1604 C CA . ILE B 1 88 ? 5.727 -0.462 1.562 1 98.75 88 ILE B CA 1
ATOM 1605 C C . ILE B 1 88 ? 5.051 -1.816 1.757 1 98.75 88 ILE B C 1
ATOM 1607 O O . ILE B 1 88 ? 5.406 -2.797 1.1 1 98.75 88 ILE B O 1
ATOM 1611 N N . PRO B 1 89 ? 4.137 -1.9 2.635 1 98.5 89 PRO B N 1
ATOM 1612 C CA . PRO B 1 89 ? 3.326 -3.117 2.742 1 98.5 89 PRO B CA 1
ATOM 1613 C C . PRO B 1 89 ? 2.176 -3.152 1.737 1 98.5 89 PRO B C 1
ATOM 1615 O O . PRO B 1 89 ? 1.46 -2.16 1.577 1 98.5 89 PRO B O 1
ATOM 1618 N N . ILE B 1 90 ? 2.023 -4.211 1.032 1 98.81 90 ILE B N 1
ATOM 1619 C CA . ILE B 1 90 ? 0.871 -4.5 0.185 1 98.81 90 ILE B CA 1
ATOM 1620 C C . ILE B 1 90 ? 0.17 -5.762 0.678 1 98.81 90 ILE B C 1
ATOM 1622 O O . ILE B 1 90 ? 0.712 -6.867 0.566 1 98.81 90 ILE B O 1
ATOM 1626 N N . ARG B 1 91 ? -1.008 -5.59 1.218 1 98.56 91 ARG B N 1
ATOM 1627 C CA . ARG B 1 91 ? -1.798 -6.715 1.709 1 98.56 91 ARG B CA 1
ATOM 1628 C C . ARG B 1 91 ? -2.883 -7.102 0.709 1 98.56 91 ARG B C 1
ATOM 1630 O O . ARG B 1 91 ? -3.506 -6.23 0.096 1 98.56 91 ARG B O 1
ATOM 1637 N N . PHE B 1 92 ? -3.053 -8.359 0.565 1 98.62 92 PHE B N 1
ATOM 1638 C CA . PHE B 1 92 ? -4.027 -8.828 -0.416 1 98.62 92 PHE B CA 1
ATOM 1639 C C . PHE B 1 92 ? -4.512 -10.227 -0.072 1 98.62 92 PHE B C 1
ATOM 1641 O O . PHE B 1 92 ? -3.805 -10.992 0.588 1 98.62 92 PHE B O 1
ATOM 1648 N N . GLY B 1 93 ? -5.672 -10.531 -0.536 1 98 93 GLY B N 1
ATOM 1649 C CA . GLY B 1 93 ? -6.234 -11.859 -0.377 1 98 93 GLY B CA 1
ATOM 1650 C C . GLY B 1 93 ? -6.105 -12.719 -1.623 1 98 93 GLY B C 1
ATOM 1651 O O . GLY B 1 93 ? -6.238 -12.219 -2.742 1 98 93 GLY B O 1
ATOM 1652 N N . MET B 1 94 ? -5.844 -13.93 -1.462 1 97.62 94 MET B N 1
ATOM 1653 C CA . MET B 1 94 ? -5.906 -14.953 -2.504 1 97.62 94 MET B CA 1
ATOM 1654 C C . MET B 1 94 ? -7.027 -15.945 -2.223 1 97.62 94 MET B C 1
ATOM 1656 O O . MET B 1 94 ? -6.934 -16.75 -1.288 1 97.62 94 MET B O 1
ATOM 1660 N N . SER B 1 95 ? -8.047 -15.883 -3.076 1 97.31 95 SER B N 1
ATOM 1661 C CA . SER B 1 95 ? -9.266 -16.609 -2.736 1 97.31 95 SER B CA 1
ATOM 1662 C C . SER B 1 95 ? -9.391 -17.891 -3.557 1 97.31 95 SER B C 1
ATOM 1664 O O . SER B 1 95 ? -10.258 -18.719 -3.287 1 97.31 95 SER B O 1
ATOM 1666 N N . GLU B 1 96 ? -8.609 -18.031 -4.559 1 96.38 96 GLU B N 1
ATOM 1667 C CA . GLU B 1 96 ? -8.602 -19.203 -5.418 1 96.38 96 GLU B CA 1
ATOM 1668 C C . GLU B 1 96 ? -7.18 -19.656 -5.738 1 96.38 96 GLU B C 1
ATOM 1670 O O . GLU B 1 96 ? -6.25 -18.844 -5.695 1 96.38 96 GLU B O 1
ATOM 1675 N N . ALA B 1 97 ? -7.094 -20.938 -5.977 1 95.5 97 ALA B N 1
ATOM 1676 C CA . ALA B 1 97 ? -5.797 -21.453 -6.406 1 95.5 97 ALA B CA 1
ATOM 1677 C C . ALA B 1 97 ? -5.512 -21.094 -7.859 1 95.5 97 ALA B C 1
ATOM 1679 O O . ALA B 1 97 ? -5.598 -21.953 -8.742 1 95.5 97 ALA B O 1
ATOM 1680 N N . GLN B 1 98 ? -5.148 -19.938 -8.117 1 96.06 98 GLN B N 1
ATOM 1681 C CA . GLN B 1 98 ? -4.797 -19.422 -9.438 1 96.06 98 GLN B CA 1
ATOM 1682 C C . GLN B 1 98 ? -3.523 -18.578 -9.383 1 96.06 98 GLN B C 1
ATOM 1684 O O . GLN B 1 98 ? -2.906 -18.453 -8.32 1 96.06 98 GLN B O 1
ATOM 1689 N N . HIS B 1 99 ? -3.098 -18.156 -10.461 1 96.56 99 HIS B N 1
ATOM 1690 C CA . HIS B 1 99 ? -1.932 -17.281 -10.5 1 96.56 99 HIS B CA 1
ATOM 1691 C C . HIS B 1 99 ? -2.275 -15.875 -10.016 1 96.56 99 HIS B C 1
ATOM 1693 O O . HIS B 1 99 ? -3.201 -15.242 -10.539 1 96.56 99 HIS B O 1
ATOM 1699 N N . TYR B 1 100 ? -1.562 -15.398 -9.086 1 97.94 100 TYR B N 1
ATOM 1700 C CA . TYR B 1 100 ? -1.619 -14.008 -8.633 1 97.94 100 TYR B CA 1
ATOM 1701 C C . TYR B 1 100 ? -0.328 -13.273 -8.977 1 97.94 100 TYR B C 1
ATOM 1703 O O . TYR B 1 100 ? 0.764 -13.734 -8.633 1 97.94 100 TYR B O 1
ATOM 1711 N N . HIS B 1 101 ? -0.439 -12.203 -9.719 1 98.38 101 HIS B N 1
ATOM 1712 C CA . HIS B 1 101 ? 0.643 -11.25 -9.93 1 98.38 101 HIS B CA 1
ATOM 1713 C C . HIS B 1 101 ? 0.358 -9.93 -9.227 1 98.38 101 HIS B C 1
ATOM 1715 O O . HIS B 1 101 ? -0.634 -9.258 -9.523 1 98.38 101 HIS B O 1
ATOM 1721 N N . VAL B 1 102 ? 1.157 -9.578 -8.227 1 98.75 102 VAL B N 1
ATOM 1722 C CA . VAL B 1 102 ? 0.973 -8.359 -7.441 1 98.75 102 VAL B CA 1
ATOM 1723 C C . VAL B 1 102 ? 2.209 -7.473 -7.566 1 98.75 102 VAL B C 1
ATOM 1725 O O . VAL B 1 102 ? 3.145 -7.586 -6.773 1 98.75 102 VAL B O 1
ATOM 1728 N N . PRO B 1 103 ? 2.213 -6.59 -8.484 1 98.88 103 PRO B N 1
ATOM 1729 C CA . PRO B 1 103 ? 3.393 -5.762 -8.742 1 98.88 103 PRO B CA 1
ATOM 1730 C C . PRO B 1 103 ? 3.416 -4.484 -7.906 1 98.88 103 PRO B C 1
ATOM 1732 O O . PRO B 1 103 ? 2.406 -4.125 -7.301 1 98.88 103 PRO B O 1
ATOM 1735 N N . LEU B 1 104 ? 4.555 -3.904 -7.867 1 98.94 104 LEU B N 1
ATOM 1736 C CA . LEU B 1 104 ? 4.762 -2.562 -7.336 1 98.94 104 LEU B CA 1
ATOM 1737 C C . LEU B 1 104 ? 5.32 -1.634 -8.414 1 98.94 104 LEU B C 1
ATOM 1739 O O . LEU B 1 104 ? 6.395 -1.887 -8.961 1 98.94 104 LEU B O 1
ATOM 1743 N N . LEU B 1 105 ? 4.582 -0.644 -8.789 1 98.94 105 LEU B N 1
ATOM 1744 C CA . LEU B 1 105 ? 5.102 0.486 -9.555 1 98.94 105 LEU B CA 1
ATOM 1745 C C . LEU B 1 105 ? 5.465 1.645 -8.633 1 98.94 105 LEU B C 1
ATOM 1747 O O . LEU B 1 105 ? 4.59 2.219 -7.977 1 98.94 105 LEU B O 1
ATOM 1751 N N . ILE B 1 106 ? 6.723 2.014 -8.664 1 98.81 106 ILE B N 1
ATOM 1752 C CA . ILE B 1 106 ? 7.145 2.908 -7.59 1 98.81 106 ILE B CA 1
ATOM 1753 C C . ILE B 1 106 ? 7.867 4.117 -8.18 1 98.81 106 ILE B C 1
ATOM 1755 O O . ILE B 1 106 ? 8.547 4.004 -9.195 1 98.81 106 ILE B O 1
ATOM 1759 N N . SER B 1 107 ? 7.656 5.266 -7.602 1 98.38 107 SER B N 1
ATOM 1760 C CA . SER B 1 107 ? 8.484 6.469 -7.598 1 98.38 107 SER B CA 1
ATOM 1761 C C . SER B 1 107 ? 8.789 6.926 -6.176 1 98.38 107 SER B C 1
ATOM 1763 O O . SER B 1 107 ? 8.227 6.395 -5.211 1 98.38 107 SER B O 1
ATOM 1765 N N . PRO B 1 108 ? 9.68 7.898 -6 1 97.56 108 PRO B N 1
ATOM 1766 C CA . PRO B 1 108 ? 10.117 8.227 -4.641 1 97.56 108 PRO B CA 1
ATOM 1767 C C . PRO B 1 108 ? 8.961 8.633 -3.729 1 97.56 108 PRO B C 1
ATOM 1769 O O . PRO B 1 108 ? 9.031 8.438 -2.512 1 97.56 108 PRO B O 1
ATOM 1772 N N . PHE B 1 109 ? 7.828 9.188 -4.34 1 98.12 109 PHE B N 1
ATOM 1773 C CA . PHE B 1 109 ? 6.773 9.719 -3.482 1 98.12 109 PHE B CA 1
ATOM 1774 C C . PHE B 1 109 ? 5.414 9.172 -3.887 1 98.12 109 PHE B C 1
ATOM 1776 O O . PHE B 1 109 ? 4.379 9.75 -3.547 1 98.12 109 PHE B O 1
ATOM 1783 N N . SER B 1 110 ? 5.445 8.07 -4.648 1 98.81 110 SER B N 1
ATOM 1784 C CA . SER B 1 110 ? 4.188 7.465 -5.062 1 98.81 110 SER B CA 1
ATOM 1785 C C . SER B 1 110 ? 4.371 5.984 -5.395 1 98.81 110 SER B C 1
ATOM 1787 O O . SER B 1 110 ? 5.48 5.547 -5.703 1 98.81 110 SER B O 1
ATOM 1789 N N . TYR B 1 111 ? 3.277 5.289 -5.273 1 98.94 111 TYR B N 1
ATOM 1790 C CA . TYR B 1 111 ? 3.305 3.926 -5.793 1 98.94 111 TYR B CA 1
ATOM 1791 C C . TYR B 1 111 ? 1.896 3.434 -6.105 1 98.94 111 TYR B C 1
ATOM 1793 O O . TYR B 1 111 ? 0.911 4.055 -5.703 1 98.94 111 TYR B O 1
ATOM 1801 N N . SER B 1 112 ? 1.83 2.352 -6.898 1 98.94 112 SER B N 1
ATOM 1802 C CA . SER B 1 112 ? 0.581 1.667 -7.219 1 98.94 112 SER B CA 1
ATOM 1803 C C . SER B 1 112 ? 0.783 0.158 -7.301 1 98.94 112 SER B C 1
ATOM 1805 O O . SER B 1 112 ? 1.915 -0.316 -7.422 1 98.94 112 SER B O 1
ATOM 1807 N N . THR B 1 113 ? -0.233 -0.529 -7.137 1 98.94 113 THR B N 1
ATOM 1808 C CA . THR B 1 113 ? -0.285 -1.981 -7.266 1 98.94 113 THR B CA 1
ATOM 1809 C C . THR B 1 113 ? -1.637 -2.428 -7.812 1 98.94 113 THR B C 1
ATOM 1811 O O . THR B 1 113 ? -2.59 -1.646 -7.84 1 98.94 113 THR B O 1
ATOM 1814 N N . TYR B 1 114 ? -1.67 -3.635 -8.328 1 98.81 114 TYR B N 1
ATOM 1815 C CA . TYR B 1 114 ? -2.895 -4.223 -8.859 1 98.81 114 TYR B CA 1
ATOM 1816 C C . TYR B 1 114 ? -2.791 -5.742 -8.906 1 98.81 114 TYR B C 1
ATOM 1818 O O . TYR B 1 114 ? -1.7 -6.301 -8.773 1 98.81 114 TYR B O 1
ATOM 1826 N N . ARG B 1 115 ? -3.906 -6.344 -9.07 1 98.44 115 ARG B N 1
ATOM 1827 C CA . ARG B 1 115 ? -3.922 -7.777 -9.344 1 98.44 115 ARG B CA 1
ATOM 1828 C C . ARG B 1 115 ? -3.703 -8.055 -10.82 1 98.44 115 ARG B C 1
ATOM 1830 O O . ARG B 1 115 ? -4.582 -7.789 -11.648 1 98.44 115 ARG B O 1
ATOM 1837 N N . GLY B 1 116 ? -2.488 -8.602 -11.047 1 93.81 116 GLY B N 1
ATOM 1838 C CA . GLY B 1 116 ? -2.209 -8.992 -12.414 1 93.81 116 GLY B CA 1
ATOM 1839 C C . GLY B 1 116 ? -2.443 -10.469 -12.672 1 93.81 116 GLY B C 1
ATOM 1840 O O . GLY B 1 116 ? -2.824 -11.211 -11.766 1 93.81 116 GLY B O 1
ATOM 1841 N N . SER B 1 117 ? -2.447 -10.93 -14.039 1 85.44 117 SER B N 1
ATOM 1842 C CA . SER B 1 117 ? -2.615 -12.328 -14.422 1 85.44 117 SER B CA 1
ATOM 1843 C C . SER B 1 117 ? -1.303 -12.922 -14.93 1 85.44 117 SER B C 1
ATOM 1845 O O . SER B 1 117 ? -0.419 -12.188 -15.383 1 85.44 117 SER B O 1
#

Nearest PDB structures (foldseek):
  4q14-assembly1_B  TM=9.756E-01  e=1.958E-15  Brucella abortus 2308
  8uw4-assembly2_F-2  TM=9.796E-01  e=8.243E-15  Herbaspirillum seropedicae
  4hiq-assembly1_B-2  TM=9.065E-01  e=5.943E-09  Homo sapiens
  1bz8-assembly1_B-2  TM=8.828E-01  e=7.016E-09  Homo sapiens
  8w2w-assembly1_A  TM=8.855E-01  e=1.608E-08  Homo sapiens

Foldseek 3Di:
DFAFEWEAEAAVVVGAGQFFKKKWKWFDDVPDIDTDDIFTQHRRRIGPDTRGDRVRDDWGKMKIKIQVQVSCVVVDNDDDVVQQPGIDIDMDGDHDRYYWYWYWHDDSNDIDIDTDD/DFAFEWEAEAAVVVGATQFFKKKWKWFDDVPDIDTDDIFTAHRRRIGPDTRGDRVRDDWGKMKIKIQVQVSCVVVDNDDDVVQQPGIDIDMDGDHDRYYWYWYWHDYSNDIDIDTDD

Radius of gyration: 17.24 Å; Cα contacts (8 Å, |Δi|>4): 625; chains: 2; bounding box: 43×52×35 Å

InterPro domains:
  IPR000895 Transthyretin/hydroxyisourate hydrolase [PR00189] (4-24)
  IPR000895 Transthyretin/hydroxyisourate hydrolase [PR00189] (95-117)
  IPR014306 Hydroxyisourate hydrolase [TIGR02962] (4-117)
  IPR014306 Hydroxyisourate hydrolase [cd05822] (3-117)
  IPR023416 Transthyretin/hydroxyisourate hydrolase domain [PF00576] (5-116)
  IPR023416 Transthyretin/hydroxyisourate hydrolase domain [PTHR10395] (5-117)
  IPR023418 Transthyretin, thyroxine binding site [PS00768] (8-23)
  IPR023419 Transthyretin, conserved site [PS00769] (100-112)
  IPR036817 Transthyretin/hydroxyisourate hydrolase domain superfamily [G3DSA:2.60.40.180] (1-117)
  IPR036817 Transthyretin/hydroxyisourate hydrolase domain superfamily [SSF49472] (2-117)

Solvent-accessible surface area (backbone atoms only — not comparable to full-atom values): 11884 Å² total; per-residue (Å²): 114,73,19,29,33,41,52,38,31,35,26,65,76,77,70,40,47,37,52,65,30,46,35,36,38,29,42,46,55,89,92,45,72,43,84,75,45,76,50,51,23,37,86,73,6,25,53,96,55,59,74,34,39,54,92,72,46,69,72,39,38,33,31,42,36,34,38,43,31,64,40,38,54,74,72,62,50,77,85,55,67,44,33,46,48,30,51,43,51,47,42,36,24,35,55,58,54,38,67,41,24,53,36,40,43,33,42,82,56,34,41,35,37,38,72,41,124,113,72,18,29,32,44,50,38,32,35,26,64,77,76,71,41,48,38,53,65,30,44,36,36,36,29,42,46,57,89,92,45,73,42,84,75,44,75,49,51,21,36,84,74,6,25,53,96,54,60,74,34,40,54,93,71,48,70,72,40,38,33,31,42,36,35,40,43,32,65,40,38,54,74,73,63,49,80,87,54,67,44,33,46,48,32,52,44,52,49,42,36,23,35,54,58,54,38,64,41,24,53,34,41,42,32,42,82,55,33,38,36,39,38,71,42,123

Secondary structure (DSSP, 8-state):
---EEE-BEEETTTTEE-TT-EEEEEEEETTEEEEEEEEE--TTSB-SS-SB-TTT--SEEEEEEE-HHHHHHHTTPPP-SS-SSS-EEEEEEE-SSSEEE--EEEETTEEEEE-B-/---EEE-BEEETTTTEE-TT-EEEEEEEETTEEEEEEEEE--TTSB-SS-SB-TTT--SEEEEEEE-HHHHHHHTTPPP-SS-SSS-EEEEEEE-SSSEEE--EEEETTEEEEE-B-

pLDDT: mean 96.83, std 3.93, range [69.25, 98.94]